Protein AF-A0A6A3VPN2-F1 (afdb_monomer)

Mean predicted aligned error: 17.64 Å

Structure (mmCIF, N/CA/C/O backbone):
data_AF-A0A6A3VPN2-F1
#
_entry.id   AF-A0A6A3VPN2-F1
#
loop_
_atom_site.group_PDB
_atom_site.id
_atom_site.type_symbol
_atom_site.label_atom_id
_atom_site.label_alt_id
_atom_site.label_comp_id
_atom_site.label_asym_id
_atom_site.label_entity_id
_atom_site.label_seq_id
_atom_site.pdbx_PDB_ins_code
_atom_site.Cartn_x
_atom_site.Cartn_y
_atom_site.Cartn_z
_atom_site.occupancy
_atom_site.B_iso_or_equiv
_atom_site.auth_seq_id
_atom_site.auth_comp_id
_atom_site.auth_asym_id
_atom_site.auth_atom_id
_atom_site.pdbx_PDB_model_num
ATOM 1 N N . MET A 1 1 ? 42.650 84.758 -35.466 1.00 35.69 1 MET A N 1
ATOM 2 C CA . MET A 1 1 ? 43.640 85.084 -34.419 1.00 35.69 1 MET A CA 1
ATOM 3 C C . MET A 1 1 ? 44.525 83.864 -34.199 1.00 35.69 1 MET A C 1
ATOM 5 O O . MET A 1 1 ? 43.977 82.790 -34.017 1.00 35.69 1 MET A O 1
ATOM 9 N N . ALA A 1 2 ? 45.844 84.081 -34.251 1.00 34.81 2 ALA A N 1
ATOM 10 C CA . ALA A 1 2 ? 46.944 83.267 -33.710 1.00 34.81 2 ALA A CA 1
ATOM 11 C C . ALA A 1 2 ? 47.177 81.815 -34.213 1.00 34.81 2 ALA A C 1
ATOM 13 O O . ALA A 1 2 ? 46.592 80.857 -33.725 1.00 34.81 2 ALA A O 1
ATOM 14 N N . THR A 1 3 ? 48.157 81.665 -35.115 1.00 33.69 3 THR A N 1
ATOM 15 C CA . THR A 1 3 ? 49.266 80.675 -35.027 1.00 33.69 3 THR A CA 1
ATOM 16 C C . THR A 1 3 ? 50.154 80.948 -33.790 1.00 33.69 3 THR A C 1
ATOM 18 O O . THR A 1 3 ? 49.970 82.020 -33.208 1.00 33.69 3 THR A O 1
ATOM 21 N N . PRO A 1 4 ? 51.207 80.163 -33.434 1.00 48.69 4 PRO A N 1
ATOM 22 C CA . PRO A 1 4 ? 51.725 78.858 -33.908 1.00 48.69 4 PRO A CA 1
ATOM 23 C C . PRO A 1 4 ? 52.010 77.879 -32.728 1.00 48.69 4 PRO A C 1
ATOM 25 O O . PRO A 1 4 ? 51.686 78.173 -31.584 1.00 48.69 4 PRO A O 1
ATOM 28 N N . ALA A 1 5 ? 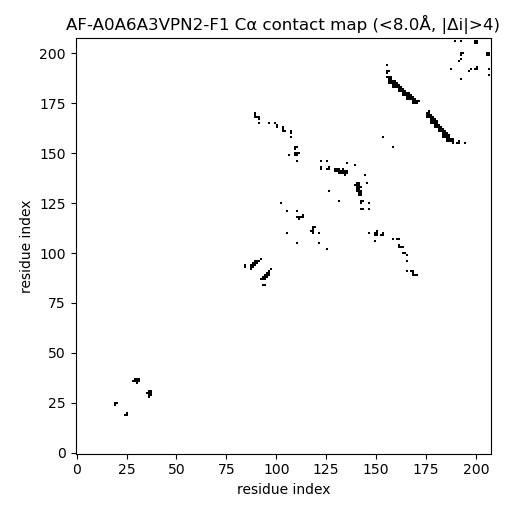52.540 76.672 -32.953 1.00 31.80 5 ALA A N 1
ATOM 29 C CA . ALA A 1 5 ? 53.926 76.248 -32.627 1.00 31.80 5 ALA A CA 1
ATOM 30 C C . ALA A 1 5 ? 53.828 74.767 -32.194 1.00 31.80 5 ALA A C 1
ATOM 32 O O . ALA A 1 5 ? 52.784 74.368 -31.699 1.00 31.80 5 ALA A O 1
ATOM 33 N N . SER A 1 6 ? 54.795 73.862 -32.254 1.00 30.97 6 SER A N 1
ATOM 34 C CA . SER A 1 6 ? 56.181 73.743 -32.709 1.00 30.97 6 SER A CA 1
ATOM 35 C C . SER A 1 6 ? 56.498 72.242 -32.521 1.00 30.97 6 SER A C 1
ATOM 37 O O . SER A 1 6 ? 55.849 71.590 -31.702 1.00 30.97 6 SER A O 1
ATOM 39 N N . GLY A 1 7 ? 57.502 71.700 -33.210 1.00 30.62 7 GLY A N 1
ATOM 40 C CA . GLY A 1 7 ? 58.135 70.444 -32.789 1.00 30.62 7 GLY A CA 1
ATOM 41 C C . GLY A 1 7 ? 58.294 69.415 -33.896 1.00 30.62 7 GLY A C 1
ATOM 42 O O . GLY A 1 7 ? 57.405 68.611 -34.150 1.00 30.62 7 GLY A O 1
ATOM 43 N N . ALA A 1 8 ? 59.456 69.463 -34.538 1.00 33.25 8 ALA A N 1
ATOM 44 C CA . ALA A 1 8 ? 59.963 68.460 -35.463 1.00 33.25 8 ALA A CA 1
ATOM 45 C C . ALA A 1 8 ? 60.516 67.219 -34.695 1.00 33.25 8 ALA A C 1
ATOM 47 O O . ALA A 1 8 ? 60.323 67.120 -33.485 1.00 33.25 8 ALA A O 1
ATOM 48 N N . PRO A 1 9 ? 61.129 66.243 -35.387 1.00 44.25 9 PRO A N 1
ATOM 49 C CA . PRO A 1 9 ? 60.786 64.821 -35.360 1.00 44.25 9 PRO A CA 1
ATOM 50 C C . PRO A 1 9 ? 61.612 64.014 -34.347 1.00 44.25 9 PRO A C 1
ATOM 52 O O . PRO A 1 9 ? 62.698 64.446 -33.972 1.00 44.25 9 PRO A O 1
ATOM 55 N N . ASP A 1 10 ? 61.182 62.798 -33.984 1.00 29.66 10 ASP A N 1
ATOM 56 C CA . ASP A 1 10 ? 62.115 61.884 -33.320 1.00 29.66 10 ASP A CA 1
ATOM 57 C C . ASP A 1 10 ? 61.949 60.394 -33.653 1.00 29.66 10 ASP A C 1
ATOM 59 O O . ASP A 1 10 ? 60.874 59.803 -33.580 1.00 29.66 10 ASP A O 1
ATOM 63 N N . GLN A 1 11 ? 63.101 59.853 -34.046 1.00 31.62 11 GLN A N 1
ATOM 64 C CA . GLN A 1 11 ? 63.657 58.525 -33.806 1.00 31.62 11 GLN A CA 1
ATOM 65 C C . GLN A 1 11 ? 62.845 57.252 -34.086 1.00 31.62 11 GLN A C 1
ATOM 67 O O . GLN A 1 11 ? 61.957 56.811 -33.362 1.00 31.62 11 GLN A O 1
ATOM 72 N N . ALA A 1 12 ? 63.353 56.543 -35.097 1.00 38.34 12 ALA A N 1
ATOM 73 C CA . ALA A 1 12 ? 63.198 55.116 -35.293 1.00 38.34 12 ALA A CA 1
ATOM 74 C C . ALA A 1 12 ? 63.714 54.315 -34.081 1.00 38.34 12 ALA A C 1
ATOM 76 O O . ALA A 1 12 ? 64.922 54.202 -33.874 1.00 38.34 12 ALA A O 1
ATOM 77 N N . HIS A 1 13 ? 62.806 53.659 -33.359 1.00 32.72 13 HIS A N 1
ATOM 78 C CA . HIS A 1 13 ? 63.128 52.545 -32.471 1.00 32.72 13 HIS A CA 1
ATOM 79 C C . HIS A 1 13 ? 62.710 51.223 -33.129 1.00 32.72 13 HIS A C 1
ATOM 81 O O . HIS A 1 13 ? 61.533 50.939 -33.346 1.00 32.72 13 HIS A O 1
ATOM 87 N N . ARG A 1 14 ? 63.706 50.400 -33.487 1.00 41.84 14 ARG A N 1
ATOM 88 C CA . ARG A 1 14 ? 63.517 48.990 -33.854 1.00 41.84 14 ARG A CA 1
ATOM 89 C C . ARG A 1 14 ? 63.292 48.186 -32.577 1.00 41.84 14 ARG A C 1
ATOM 91 O O . ARG A 1 14 ? 64.255 47.840 -31.900 1.00 41.84 14 ARG A O 1
ATOM 98 N N . GLU A 1 15 ? 62.049 47.823 -32.293 1.00 34.28 15 GLU A N 1
ATOM 99 C CA . GLU A 1 15 ? 61.727 46.847 -31.251 1.00 34.28 15 GLU A CA 1
ATOM 100 C C . GLU A 1 15 ? 61.416 45.486 -31.883 1.00 34.28 15 GLU A C 1
ATOM 102 O O . GLU A 1 15 ? 60.393 45.273 -32.532 1.00 34.28 15 GLU A O 1
ATOM 107 N N . GLY A 1 16 ? 62.344 44.542 -31.722 1.00 38.94 16 GLY A N 1
ATOM 108 C CA . GLY A 1 16 ? 62.121 43.140 -32.055 1.00 38.94 16 GLY A CA 1
ATOM 109 C C . GLY A 1 16 ? 61.283 42.473 -30.969 1.00 38.94 16 GLY A C 1
ATOM 110 O O . GLY A 1 16 ? 61.823 42.067 -29.945 1.00 38.94 16 GLY A O 1
ATOM 111 N N . GLN A 1 17 ? 59.977 42.340 -31.190 1.00 38.94 17 GLN A N 1
ATOM 112 C CA . GLN A 1 17 ? 59.080 41.681 -30.240 1.00 38.94 17 GLN A CA 1
ATOM 113 C C . GLN A 1 17 ? 59.197 40.146 -30.316 1.00 38.94 17 GLN A C 1
ATOM 115 O O . GLN A 1 17 ? 59.075 39.526 -31.378 1.00 38.94 17 GLN A O 1
ATOM 120 N N . ALA A 1 18 ? 59.464 39.535 -29.160 1.00 41.09 18 ALA A N 1
ATOM 121 C CA . ALA A 1 18 ? 59.371 38.102 -28.906 1.00 41.09 18 ALA A CA 1
ATOM 122 C C . ALA A 1 18 ? 57.931 37.732 -28.506 1.00 41.09 18 ALA A C 1
ATOM 124 O O . ALA A 1 18 ? 57.248 38.532 -27.873 1.00 41.09 18 ALA A O 1
ATOM 125 N N . TYR A 1 19 ? 57.483 36.517 -28.834 1.00 47.78 19 TYR A N 1
ATOM 126 C CA . TYR A 1 19 ? 56.170 36.005 -28.418 1.00 47.78 19 TYR A CA 1
ATOM 127 C C . TYR A 1 19 ? 56.336 34.951 -27.320 1.00 47.78 19 TYR A C 1
ATOM 129 O O . TYR A 1 19 ? 57.227 34.102 -27.414 1.00 47.78 19 TYR A O 1
ATOM 137 N N . ALA A 1 20 ? 55.485 35.023 -26.296 1.00 37.41 20 ALA A N 1
ATOM 138 C CA . ALA A 1 20 ? 55.419 34.074 -25.190 1.00 37.41 20 ALA A CA 1
ATOM 139 C C . ALA A 1 20 ? 54.478 32.904 -25.532 1.00 37.41 20 ALA A C 1
ATOM 141 O O . ALA A 1 20 ? 53.376 33.132 -26.022 1.00 37.41 20 ALA A O 1
ATOM 142 N N . ASP A 1 21 ? 54.905 31.668 -25.255 1.00 47.53 21 ASP A N 1
ATOM 143 C CA . ASP A 1 21 ? 54.006 30.503 -25.202 1.00 47.53 21 ASP A CA 1
ATOM 144 C C . ASP A 1 21 ? 53.230 30.506 -23.871 1.00 47.53 21 ASP A C 1
ATOM 146 O O . ASP A 1 21 ? 53.759 30.957 -22.849 1.00 47.53 21 ASP A O 1
ATOM 150 N N . GLU A 1 22 ? 52.024 29.925 -23.861 1.00 48.44 22 GLU A N 1
ATOM 151 C CA . GLU A 1 22 ? 51.036 29.905 -22.754 1.00 48.44 22 GLU A CA 1
ATOM 152 C C . GLU A 1 22 ? 51.524 29.312 -21.408 1.00 48.44 22 GLU A C 1
ATOM 154 O O . GLU A 1 22 ? 50.786 29.288 -20.430 1.00 48.44 22 GLU A O 1
ATOM 159 N N . ALA A 1 23 ? 52.785 28.884 -21.308 1.00 48.81 23 ALA A N 1
ATOM 160 C CA . ALA A 1 23 ? 53.419 28.404 -20.076 1.00 48.81 23 ALA A CA 1
ATOM 161 C C . ALA A 1 23 ? 54.600 29.279 -19.593 1.00 48.81 23 ALA A C 1
ATOM 163 O O . ALA A 1 23 ? 55.422 28.821 -18.796 1.00 48.81 23 ALA A O 1
ATOM 164 N N . GLY A 1 24 ? 54.741 30.513 -20.095 1.00 43.62 24 GLY A N 1
ATOM 165 C CA . GLY A 1 24 ? 55.637 31.536 -19.531 1.00 43.62 24 GLY A CA 1
ATOM 166 C C . GLY A 1 24 ? 57.146 31.260 -19.631 1.00 43.62 24 GLY A C 1
ATOM 167 O O . GLY A 1 24 ? 57.944 31.949 -18.996 1.00 43.62 24 GLY A O 1
ATOM 168 N N . ARG A 1 25 ? 57.585 30.269 -20.420 1.00 44.16 25 ARG A N 1
ATOM 169 C CA . ARG A 1 25 ? 59.015 29.977 -20.621 1.00 44.16 25 ARG A CA 1
ATOM 170 C C . ARG A 1 25 ? 59.580 30.691 -21.849 1.00 44.16 25 ARG A C 1
ATOM 172 O O . ARG A 1 25 ? 59.238 30.365 -22.982 1.00 44.16 25 ARG A O 1
ATOM 179 N N . TRP A 1 26 ? 60.528 31.597 -21.613 1.00 42.12 26 TRP A N 1
ATOM 180 C CA . TRP A 1 26 ? 61.281 32.316 -22.642 1.00 42.12 26 TRP A CA 1
ATOM 181 C C . TRP A 1 26 ? 62.246 31.383 -23.386 1.00 42.12 26 TRP A C 1
ATOM 183 O O . TRP A 1 26 ? 63.155 30.808 -22.785 1.00 42.12 26 TRP A O 1
ATOM 193 N N . ARG A 1 27 ? 62.082 31.235 -24.708 1.00 49.16 27 ARG A N 1
ATOM 194 C CA . ARG A 1 27 ? 63.051 30.529 -25.565 1.00 49.16 27 ARG A CA 1
ATOM 195 C C . ARG A 1 27 ? 63.643 31.481 -26.610 1.00 49.16 27 ARG A C 1
ATOM 197 O O . ARG A 1 27 ? 62.887 32.057 -27.391 1.00 49.16 27 ARG A O 1
ATOM 204 N N . PRO A 1 28 ? 64.977 31.626 -26.693 1.00 51.2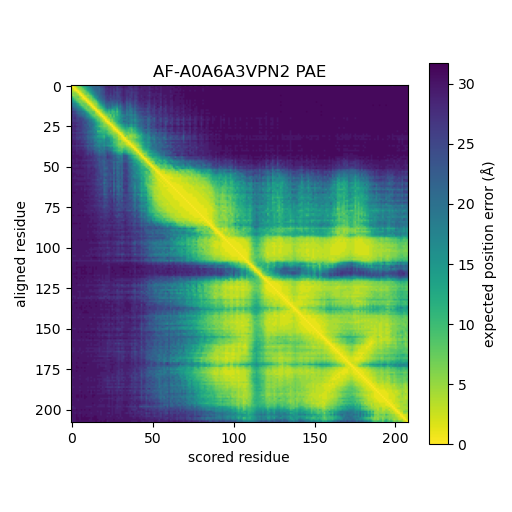8 28 PRO A N 1
ATOM 205 C CA . PRO A 1 28 ? 65.596 32.478 -27.703 1.00 51.28 28 PRO A CA 1
ATOM 206 C C . PRO A 1 28 ? 65.376 31.903 -29.112 1.00 51.28 28 PRO A C 1
ATOM 208 O O . PRO A 1 28 ? 65.590 30.710 -29.358 1.00 51.28 28 PRO A O 1
ATOM 211 N N . ARG A 1 29 ? 64.961 32.751 -30.067 1.00 57.38 29 ARG A N 1
ATOM 212 C CA . ARG A 1 29 ? 64.852 32.366 -31.485 1.00 57.38 29 ARG A CA 1
ATOM 213 C C . ARG A 1 29 ? 66.247 32.048 -32.027 1.00 57.38 29 ARG A C 1
ATOM 215 O O . ARG A 1 29 ? 67.120 32.908 -32.056 1.00 57.38 29 ARG A O 1
ATOM 222 N N . LYS A 1 30 ? 66.457 30.814 -32.499 1.00 58.69 30 LYS A N 1
ATOM 223 C CA . LYS A 1 30 ? 67.726 30.397 -33.116 1.00 58.69 30 LYS A CA 1
ATOM 224 C C . LYS A 1 30 ? 67.893 31.078 -34.483 1.00 58.69 30 LYS A C 1
ATOM 226 O O . LYS A 1 30 ? 67.284 30.648 -35.464 1.00 58.69 30 LYS A O 1
ATOM 231 N N . LEU A 1 31 ? 68.703 32.133 -34.541 1.00 59.84 31 LEU A N 1
ATOM 232 C CA . LEU A 1 31 ? 69.112 32.805 -35.780 1.00 59.84 31 LEU A CA 1
ATOM 233 C C . LEU A 1 31 ? 70.186 31.994 -36.526 1.00 59.84 31 LEU A C 1
ATOM 235 O O . LEU A 1 31 ? 70.838 31.119 -35.952 1.00 59.84 31 LEU A O 1
ATOM 239 N N . LYS A 1 32 ? 70.341 32.243 -37.831 1.00 63.50 32 LYS A N 1
ATOM 240 C CA . LYS A 1 32 ? 71.506 31.757 -38.591 1.00 63.50 32 LYS A CA 1
ATOM 241 C C . LYS A 1 32 ? 72.742 32.604 -38.245 1.00 63.50 32 LYS A C 1
ATOM 243 O O . LYS A 1 32 ? 72.601 33.683 -37.677 1.00 63.50 32 LYS A O 1
ATOM 248 N N . LYS A 1 33 ? 73.939 32.134 -38.622 1.00 62.09 33 LYS A N 1
ATOM 249 C CA . LYS A 1 33 ? 75.216 32.846 -38.403 1.00 62.09 33 LYS A CA 1
ATOM 250 C C . LYS A 1 33 ? 75.229 34.258 -39.027 1.00 62.09 33 LYS A C 1
ATOM 252 O O . LYS A 1 33 ? 75.939 35.124 -38.540 1.00 62.09 33 LYS A O 1
ATOM 257 N N . ASP A 1 34 ? 74.352 34.495 -40.005 1.00 61.09 34 ASP A N 1
ATOM 258 C CA . ASP A 1 34 ? 74.232 35.743 -40.772 1.00 61.09 34 ASP A CA 1
ATOM 259 C C . ASP A 1 34 ? 73.106 36.669 -40.254 1.00 61.09 34 ASP A C 1
ATOM 261 O O . ASP A 1 34 ? 72.608 37.526 -40.979 1.00 61.09 34 ASP A O 1
ATOM 265 N N . GLY A 1 35 ? 72.611 36.457 -39.027 1.00 60.50 35 GLY A N 1
ATOM 266 C CA . GLY A 1 35 ? 71.629 37.340 -38.376 1.00 60.50 35 GLY A CA 1
ATOM 267 C C . GLY A 1 35 ? 70.200 37.294 -38.938 1.00 60.50 35 GLY A C 1
ATOM 268 O O . GLY A 1 35 ? 69.310 37.963 -38.419 1.00 60.50 35 GLY A O 1
ATOM 269 N N . THR A 1 36 ? 69.927 36.482 -39.962 1.00 65.06 36 THR A N 1
ATOM 270 C CA . THR A 1 36 ? 68.567 36.296 -40.489 1.00 65.06 36 THR A CA 1
ATOM 271 C C . THR A 1 36 ? 67.778 35.240 -39.700 1.00 65.06 36 THR A C 1
ATOM 273 O O . THR A 1 36 ? 68.345 34.222 -39.267 1.00 65.06 36 THR A O 1
ATOM 276 N N . PRO A 1 37 ? 66.452 35.427 -39.510 1.00 61.31 37 PRO A N 1
ATOM 277 C CA . PRO A 1 37 ? 65.608 34.444 -38.842 1.00 61.31 37 PRO A CA 1
ATOM 278 C C . PRO A 1 37 ? 65.655 33.108 -39.586 1.00 61.31 37 PRO A C 1
ATOM 280 O O . PRO A 1 37 ? 65.393 33.029 -40.791 1.00 61.31 37 PRO A O 1
ATOM 283 N N . ARG A 1 38 ? 65.974 32.024 -38.873 1.00 58.00 38 ARG A N 1
ATOM 284 C CA . ARG A 1 38 ? 65.942 30.680 -39.451 1.00 58.00 38 ARG A CA 1
ATOM 285 C C . ARG A 1 38 ? 64.477 30.352 -39.752 1.00 58.00 38 ARG A C 1
ATOM 287 O O . ARG A 1 38 ? 63.699 30.138 -38.826 1.00 58.00 38 ARG A O 1
ATOM 294 N N . LYS A 1 39 ? 64.082 30.369 -41.035 1.00 58.91 39 LYS A N 1
ATOM 295 C CA . LYS A 1 39 ? 62.725 29.984 -41.461 1.00 58.91 39 LYS A CA 1
ATOM 296 C C . LYS A 1 39 ? 62.387 28.637 -40.817 1.00 58.91 39 LYS A C 1
ATOM 298 O O . LYS A 1 39 ? 63.124 27.667 -41.009 1.00 58.91 39 LYS A O 1
ATOM 303 N N . SER A 1 40 ? 61.303 28.603 -40.039 1.00 56.41 40 SER A N 1
ATOM 304 C CA . SER A 1 40 ? 60.717 27.352 -39.562 1.00 56.41 40 SER A CA 1
ATOM 305 C C . SER A 1 40 ? 60.538 26.446 -40.776 1.00 56.41 40 SER A C 1
ATOM 307 O O . SER A 1 40 ? 59.982 26.878 -41.791 1.00 56.41 40 SER A O 1
ATOM 309 N N . ARG A 1 41 ? 61.067 25.220 -40.708 1.00 56.56 41 ARG A N 1
ATOM 310 C CA . ARG A 1 41 ? 60.773 24.193 -41.707 1.00 56.56 41 ARG A CA 1
ATOM 311 C C . ARG A 1 41 ? 59.261 23.958 -41.649 1.00 56.56 41 ARG A C 1
ATOM 313 O O . ARG A 1 41 ? 58.793 23.159 -40.845 1.00 56.56 41 ARG A O 1
ATOM 320 N N . ARG A 1 42 ? 58.496 24.649 -42.502 1.00 57.19 42 ARG A N 1
ATOM 321 C CA . ARG A 1 42 ? 57.136 24.253 -42.886 1.00 57.19 42 ARG A CA 1
ATOM 322 C C . ARG A 1 42 ? 57.272 22.963 -43.680 1.00 57.19 42 ARG A C 1
ATOM 324 O O . ARG A 1 42 ? 57.385 22.972 -44.895 1.00 57.19 42 ARG A O 1
ATOM 331 N N . GLY A 1 43 ? 57.443 21.876 -42.947 1.00 57.91 43 GLY A N 1
ATOM 332 C CA . GLY A 1 43 ? 57.938 20.622 -43.484 1.00 57.91 43 GLY A CA 1
ATOM 333 C C . GLY A 1 43 ? 57.514 19.453 -42.624 1.00 57.91 43 GLY A C 1
ATOM 334 O O . GLY A 1 43 ? 58.351 18.631 -42.293 1.00 57.91 43 GLY A O 1
ATOM 335 N N . TRP A 1 44 ? 56.238 19.427 -42.248 1.00 46.53 44 TRP A N 1
ATOM 336 C CA . TRP A 1 44 ? 55.440 18.208 -42.160 1.00 46.53 44 TRP A CA 1
ATOM 337 C C . TRP A 1 44 ? 54.095 18.577 -42.784 1.00 46.53 44 TRP A C 1
ATOM 339 O O . TRP A 1 44 ? 53.318 19.312 -42.183 1.00 46.53 44 TRP A O 1
ATOM 349 N N . GLY A 1 45 ? 53.902 18.191 -44.046 1.00 59.25 45 GLY A N 1
ATOM 350 C CA . GLY A 1 45 ? 52.666 18.418 -44.794 1.00 59.25 45 GLY A CA 1
ATOM 351 C C . GLY A 1 45 ? 51.481 17.593 -44.251 1.00 59.25 45 GLY A C 1
ATOM 352 O O . GLY A 1 45 ? 51.546 17.126 -43.113 1.00 59.25 45 GLY A O 1
ATOM 353 N N . PRO A 1 46 ? 50.435 17.353 -45.068 1.00 53.75 46 PRO A N 1
ATOM 354 C CA . PRO A 1 46 ? 49.149 16.718 -44.699 1.00 53.75 46 PRO A CA 1
ATOM 355 C C . PRO A 1 46 ? 49.244 15.391 -43.917 1.00 53.75 46 PRO A C 1
ATOM 357 O O . PRO A 1 46 ? 48.295 14.922 -43.305 1.00 53.75 46 PRO A O 1
ATOM 360 N N . TYR A 1 47 ? 50.418 14.775 -43.901 1.00 49.41 47 TYR A N 1
ATOM 361 C CA . TYR A 1 47 ? 50.729 13.502 -43.265 1.00 49.41 47 TYR A CA 1
ATOM 362 C C . TYR A 1 47 ? 50.772 13.509 -41.731 1.00 49.41 47 TYR A C 1
ATOM 364 O O . TYR A 1 47 ? 50.972 12.446 -41.164 1.00 49.41 47 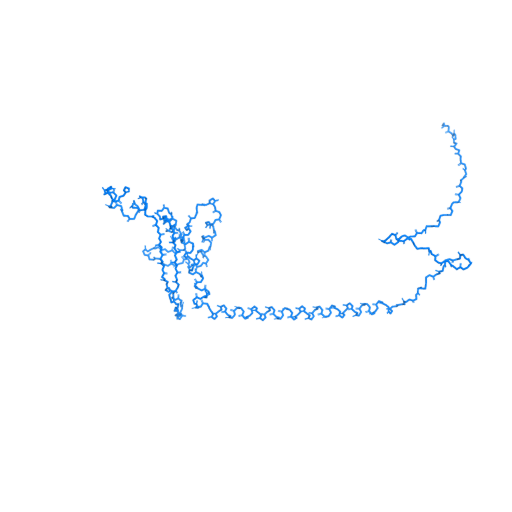TYR A O 1
ATOM 372 N N . ARG A 1 48 ? 50.623 14.648 -41.035 1.00 51.25 48 ARG A N 1
ATOM 373 C CA . ARG A 1 48 ? 50.396 14.664 -39.568 1.00 51.25 48 ARG A CA 1
ATOM 374 C C . ARG A 1 48 ? 48.931 14.854 -39.184 1.00 51.25 48 ARG A C 1
ATOM 376 O O . ARG A 1 48 ? 48.527 14.345 -38.144 1.00 51.25 48 ARG A O 1
ATOM 383 N N . THR A 1 49 ? 48.141 15.533 -40.013 1.00 54.16 49 THR A N 1
ATOM 384 C CA . THR A 1 49 ? 46.697 15.674 -39.789 1.00 54.16 49 THR A CA 1
ATOM 385 C C . THR A 1 49 ? 45.977 14.381 -40.141 1.00 54.16 49 THR A C 1
ATOM 387 O O . THR A 1 49 ? 45.190 13.916 -39.335 1.00 54.16 49 THR A O 1
ATOM 390 N N . VAL A 1 50 ? 46.355 13.696 -41.228 1.00 56.53 50 VAL A N 1
ATOM 391 C CA . VAL A 1 50 ? 45.715 12.430 -41.636 1.00 56.53 50 VAL A CA 1
ATOM 392 C C . VAL A 1 50 ? 45.862 11.297 -40.601 1.00 56.53 50 VAL A C 1
ATOM 394 O O . VAL A 1 50 ? 44.870 10.624 -40.340 1.00 56.53 50 VAL A O 1
ATOM 397 N N . PRO A 1 51 ? 47.024 11.043 -39.962 1.00 57.12 51 PRO A N 1
ATOM 398 C CA . PRO A 1 51 ? 47.113 10.054 -38.886 1.00 57.12 51 PRO A CA 1
ATOM 399 C C . PRO A 1 51 ? 46.331 10.456 -37.641 1.00 57.12 51 PRO A C 1
ATOM 401 O O . PRO A 1 51 ? 45.760 9.580 -37.008 1.00 57.12 51 PRO A O 1
ATOM 404 N N . ASN A 1 52 ? 46.279 11.755 -37.323 1.00 66.31 52 ASN A N 1
ATOM 405 C CA . ASN A 1 52 ? 45.529 12.267 -36.178 1.00 66.31 52 ASN A CA 1
ATOM 406 C C . ASN A 1 52 ? 44.008 12.180 -36.415 1.00 66.31 52 ASN A C 1
ATOM 408 O O . ASN A 1 52 ? 43.256 11.768 -35.540 1.00 66.31 52 ASN A O 1
ATOM 412 N N . GLU A 1 53 ? 43.560 12.486 -37.632 1.00 69.62 53 GLU A N 1
ATOM 413 C CA . GLU A 1 53 ? 42.180 12.318 -38.096 1.00 69.62 53 GLU A CA 1
ATOM 414 C C . GLU A 1 53 ? 41.794 10.838 -38.155 1.00 69.62 53 GLU A C 1
ATOM 416 O O . GLU A 1 53 ? 40.713 10.470 -37.709 1.00 69.62 53 GLU A O 1
ATOM 421 N N . ARG A 1 54 ? 42.691 9.961 -38.626 1.00 74.00 54 ARG A N 1
ATOM 422 C CA . ARG A 1 54 ? 42.478 8.506 -38.611 1.00 74.00 54 ARG A CA 1
ATOM 423 C C . ARG A 1 54 ? 42.438 7.944 -37.195 1.00 74.00 54 ARG A C 1
ATOM 425 O O . ARG A 1 54 ? 41.602 7.088 -36.934 1.00 74.00 54 ARG A O 1
ATOM 432 N N . SER A 1 55 ? 43.287 8.417 -36.280 1.00 77.50 55 SER A N 1
ATOM 433 C CA . SER A 1 55 ? 43.223 8.011 -34.872 1.00 77.50 55 SER A CA 1
ATOM 434 C C . SER A 1 55 ? 41.981 8.556 -34.176 1.00 77.50 55 SER A C 1
ATOM 436 O O . SER A 1 55 ? 41.372 7.836 -33.397 1.00 77.50 55 SER A O 1
ATOM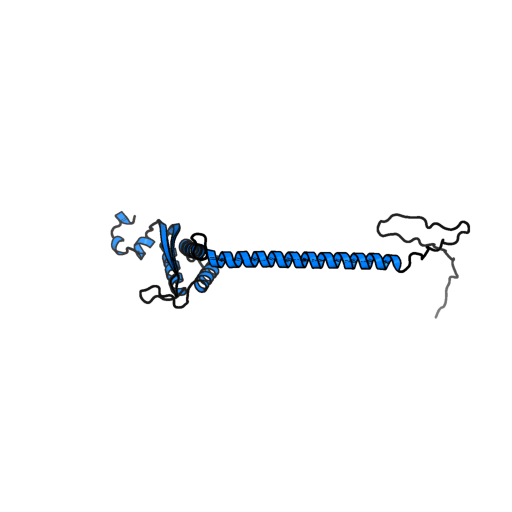 438 N N . ALA A 1 56 ? 41.553 9.782 -34.488 1.00 81.31 56 ALA A N 1
ATOM 439 C CA . ALA A 1 56 ? 40.311 10.345 -33.967 1.00 81.31 56 ALA A CA 1
ATOM 440 C C . ALA A 1 56 ? 39.091 9.566 -34.482 1.00 81.31 56 ALA A C 1
ATOM 442 O O . ALA A 1 56 ? 38.233 9.186 -33.693 1.00 81.31 56 ALA A O 1
ATOM 443 N N . ALA A 1 57 ? 39.048 9.251 -35.779 1.00 83.75 57 ALA A N 1
ATOM 444 C CA . ALA A 1 57 ? 38.000 8.425 -36.373 1.00 83.75 57 ALA A CA 1
ATOM 445 C C . ALA A 1 57 ? 37.994 6.999 -35.797 1.00 83.75 57 ALA A C 1
ATOM 447 O O . ALA A 1 57 ? 36.929 6.449 -35.527 1.00 83.75 57 ALA A O 1
ATOM 448 N N . PHE A 1 58 ? 39.170 6.412 -35.564 1.00 85.81 58 PHE A N 1
ATOM 449 C CA . PHE A 1 58 ? 39.304 5.103 -34.927 1.00 85.81 58 PHE A CA 1
ATOM 450 C C . PHE A 1 58 ? 38.804 5.117 -33.477 1.00 85.81 58 PHE A C 1
ATOM 452 O O . PHE A 1 58 ? 37.996 4.270 -33.111 1.00 85.81 58 PHE A O 1
ATOM 459 N N . ASN A 1 59 ? 39.216 6.108 -32.680 1.00 88.38 59 ASN A N 1
ATOM 460 C CA . ASN A 1 59 ? 38.771 6.269 -31.294 1.00 88.38 59 ASN A CA 1
ATOM 461 C C . ASN A 1 59 ? 37.257 6.475 -31.219 1.00 88.38 59 ASN A C 1
ATOM 463 O O . ASN A 1 59 ? 36.591 5.784 -30.462 1.00 88.38 59 ASN A O 1
ATOM 467 N N . LEU A 1 60 ? 36.696 7.334 -32.076 1.00 91.44 60 LEU A N 1
ATOM 468 C CA . LEU A 1 60 ? 35.247 7.523 -32.168 1.00 91.44 60 LEU A CA 1
ATOM 469 C C . LEU A 1 60 ? 34.525 6.233 -32.567 1.00 91.44 60 LEU A C 1
ATOM 471 O O . LEU A 1 60 ? 33.462 5.936 -32.037 1.00 91.44 60 LEU A O 1
ATOM 475 N N . THR A 1 61 ? 35.095 5.446 -33.481 1.00 92.12 61 THR A N 1
ATOM 476 C CA . THR A 1 61 ? 34.524 4.145 -33.861 1.00 92.12 61 THR A CA 1
ATOM 477 C C . THR A 1 61 ? 34.515 3.189 -32.670 1.00 92.12 61 THR A C 1
ATOM 479 O O . THR A 1 61 ? 33.516 2.510 -32.437 1.00 92.12 61 THR A O 1
ATOM 482 N N . LEU A 1 62 ? 35.597 3.165 -31.892 1.00 94.81 62 LEU A N 1
ATOM 483 C CA . LEU A 1 62 ? 35.717 2.348 -30.690 1.00 94.81 62 LEU A CA 1
ATOM 484 C C . LEU A 1 62 ? 34.742 2.809 -29.597 1.00 94.81 62 LEU A C 1
ATOM 486 O O . LEU A 1 62 ? 34.077 1.974 -28.989 1.00 94.81 62 LEU A O 1
ATOM 490 N N . ASP A 1 63 ? 34.578 4.118 -29.412 1.00 94.69 63 ASP A N 1
ATOM 491 C CA . ASP A 1 63 ? 33.611 4.698 -28.478 1.00 94.69 63 ASP A CA 1
ATOM 492 C C . ASP A 1 63 ? 32.175 4.368 -28.885 1.00 94.69 63 ASP A C 1
ATOM 494 O O . ASP A 1 63 ? 31.383 3.935 -28.052 1.00 94.69 63 ASP A O 1
ATOM 498 N N . VAL A 1 64 ? 31.836 4.495 -30.172 1.00 96.19 64 VAL A N 1
ATOM 499 C CA . VAL A 1 64 ? 30.516 4.113 -30.693 1.00 96.19 64 VAL A CA 1
ATOM 500 C C . VAL A 1 64 ? 30.265 2.624 -30.473 1.00 96.19 64 VAL A C 1
ATOM 502 O O . VAL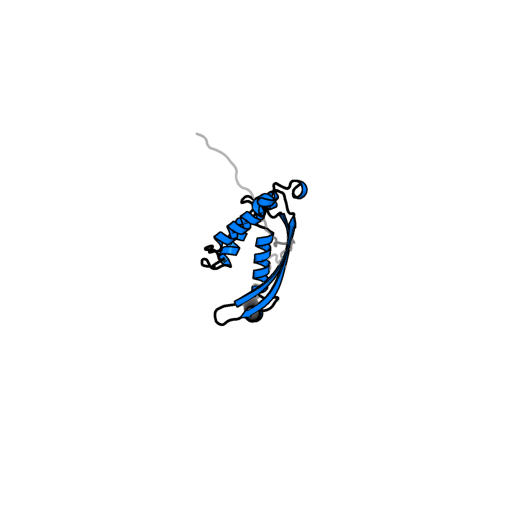 A 1 64 ? 29.184 2.257 -30.017 1.00 96.19 64 VAL A O 1
ATOM 505 N N . GLN A 1 65 ? 31.248 1.762 -30.737 1.00 95.38 65 GLN A N 1
ATOM 506 C CA . GLN A 1 65 ? 31.127 0.324 -30.483 1.00 95.38 65 GLN A CA 1
ATOM 507 C C . GLN A 1 65 ? 30.954 0.018 -28.991 1.00 95.38 65 GLN A C 1
ATOM 509 O O . GLN A 1 65 ? 30.099 -0.787 -28.621 1.00 95.38 65 GLN A O 1
ATOM 514 N N . ASN A 1 66 ? 31.711 0.689 -28.122 1.00 96.19 66 ASN A N 1
ATOM 515 C CA . ASN A 1 66 ? 31.616 0.523 -26.676 1.00 96.19 66 ASN A CA 1
ATOM 516 C C . ASN A 1 66 ? 30.259 1.005 -26.136 1.00 96.19 66 ASN A C 1
ATOM 518 O O . ASN A 1 66 ? 29.605 0.317 -25.350 1.00 96.19 66 ASN A O 1
ATOM 522 N N . LEU A 1 67 ? 29.778 2.154 -26.612 1.00 96.62 67 LEU A N 1
ATOM 523 C CA . LEU A 1 67 ? 28.455 2.675 -26.278 1.00 96.62 67 LEU A CA 1
ATOM 524 C C . LEU A 1 67 ? 27.354 1.737 -26.771 1.00 96.62 67 LEU A C 1
ATOM 526 O O . LEU A 1 67 ? 26.448 1.413 -26.008 1.00 96.62 67 LEU A O 1
ATOM 530 N N . GLN A 1 68 ? 27.446 1.233 -28.003 1.00 96.94 68 GLN A N 1
ATOM 531 C CA . GLN A 1 68 ? 26.508 0.240 -28.528 1.00 96.94 68 GLN A CA 1
ATOM 532 C C . GLN A 1 68 ? 26.494 -1.027 -27.671 1.00 96.94 68 GLN A C 1
ATOM 534 O O . GLN A 1 68 ? 25.420 -1.544 -27.363 1.00 96.94 68 GLN A O 1
ATOM 539 N N . GLN A 1 69 ? 27.662 -1.508 -27.239 1.00 97.06 69 GLN A N 1
ATOM 540 C CA . GLN A 1 69 ? 27.750 -2.660 -26.347 1.00 97.06 69 GLN A CA 1
ATOM 541 C C . GLN A 1 69 ? 27.126 -2.363 -24.979 1.00 97.06 69 GLN A C 1
ATOM 543 O O . GLN A 1 69 ? 26.378 -3.183 -24.449 1.00 97.06 69 GLN A O 1
ATOM 548 N N . THR A 1 70 ? 27.367 -1.173 -24.434 1.00 96.31 70 THR A N 1
ATOM 549 C CA . THR A 1 70 ? 26.785 -0.732 -23.161 1.00 96.31 70 THR A CA 1
ATOM 550 C C . THR A 1 70 ? 25.262 -0.656 -23.252 1.00 96.31 70 THR A C 1
ATOM 552 O O . THR A 1 70 ? 24.566 -1.187 -22.391 1.00 96.31 70 THR A O 1
ATOM 555 N N . VAL A 1 71 ? 24.725 -0.078 -24.329 1.00 97.62 71 VAL A N 1
ATOM 556 C CA . VAL A 1 71 ? 23.277 -0.007 -24.577 1.00 97.62 71 VAL A CA 1
ATOM 557 C C . VAL A 1 71 ? 22.671 -1.404 -24.703 1.00 97.62 71 VAL A C 1
ATOM 559 O O . VAL A 1 71 ? 21.614 -1.661 -24.123 1.00 97.62 71 VAL A O 1
ATOM 562 N N . ARG A 1 72 ? 23.335 -2.329 -25.409 1.00 96.69 72 ARG A N 1
ATOM 563 C CA . ARG A 1 72 ? 22.895 -3.730 -25.509 1.00 96.69 72 ARG A CA 1
ATOM 564 C C . ARG A 1 72 ? 22.863 -4.406 -24.140 1.00 96.69 72 ARG A C 1
ATOM 566 O O . ARG A 1 72 ? 21.852 -5.008 -23.794 1.00 96.69 72 ARG A O 1
ATOM 573 N N . ASN A 1 73 ? 23.917 -4.250 -23.341 1.00 96.62 73 ASN A N 1
ATOM 574 C CA . ASN A 1 73 ? 24.004 -4.833 -22.001 1.00 96.62 73 ASN A CA 1
ATOM 575 C C . ASN A 1 73 ? 22.917 -4.282 -21.066 1.00 96.62 73 ASN A C 1
ATOM 577 O O . ASN A 1 73 ? 22.233 -5.050 -20.393 1.00 96.62 73 ASN A O 1
ATOM 581 N N . LEU A 1 74 ? 22.724 -2.960 -21.045 1.00 97.31 74 LEU A N 1
ATOM 582 C CA . LEU A 1 74 ? 21.685 -2.322 -20.232 1.00 97.31 74 LEU A CA 1
ATOM 583 C C . LEU A 1 74 ? 20.282 -2.728 -20.684 1.00 97.31 74 LEU A C 1
ATOM 585 O O . LEU A 1 74 ? 19.402 -2.924 -19.850 1.00 97.31 74 LEU A O 1
ATOM 589 N N . THR A 1 75 ? 20.077 -2.895 -21.991 1.00 96.25 75 THR A N 1
ATOM 590 C CA . THR A 1 75 ? 18.809 -3.393 -22.534 1.00 96.25 75 THR A CA 1
ATOM 591 C C . THR A 1 75 ? 18.540 -4.817 -22.072 1.00 96.25 75 THR A C 1
ATOM 593 O O . THR A 1 75 ? 17.482 -5.058 -21.504 1.00 96.25 75 THR A O 1
ATOM 596 N N . ALA A 1 76 ? 19.520 -5.715 -22.191 1.00 95.56 76 ALA A N 1
ATOM 597 C CA . ALA A 1 76 ? 19.388 -7.087 -21.710 1.00 95.56 76 ALA A CA 1
ATOM 598 C C . ALA A 1 76 ? 19.105 -7.146 -20.198 1.00 95.56 76 ALA A C 1
ATOM 600 O O . ALA A 1 76 ? 18.223 -7.879 -19.762 1.00 95.56 76 ALA A O 1
ATOM 601 N N . LEU A 1 77 ? 19.799 -6.336 -19.388 1.00 95.88 77 LEU A N 1
ATOM 602 C CA . LEU A 1 77 ? 19.540 -6.251 -17.947 1.00 95.88 77 LEU A CA 1
ATOM 603 C C . LEU A 1 77 ? 18.130 -5.746 -17.639 1.00 95.88 77 LEU A C 1
ATOM 605 O O . LEU A 1 77 ? 17.454 -6.313 -16.782 1.00 95.88 77 LEU A O 1
ATOM 609 N N . ARG A 1 78 ? 17.668 -4.707 -18.338 1.00 94.06 78 ARG A N 1
ATOM 610 C CA . ARG A 1 78 ? 16.291 -4.215 -18.219 1.00 94.06 78 ARG A CA 1
ATOM 611 C C . ARG A 1 78 ? 15.286 -5.317 -18.547 1.00 94.06 78 ARG A C 1
ATOM 613 O O . ARG A 1 78 ? 14.338 -5.484 -17.786 1.00 94.06 78 ARG A O 1
ATOM 620 N N . ASP A 1 79 ? 15.497 -6.072 -19.619 1.00 92.94 79 ASP A N 1
ATOM 621 C CA . ASP A 1 79 ? 14.579 -7.135 -20.043 1.00 92.94 79 ASP A CA 1
ATOM 622 C C . ASP A 1 79 ? 14.539 -8.274 -19.011 1.00 92.94 79 ASP A C 1
ATOM 624 O O . ASP A 1 79 ? 13.465 -8.758 -18.643 1.00 92.94 79 ASP A O 1
ATOM 628 N N . ILE A 1 80 ? 15.695 -8.640 -18.446 1.00 91.19 80 ILE A N 1
ATOM 629 C CA . ILE A 1 80 ? 15.798 -9.606 -17.341 1.00 91.19 80 ILE A CA 1
ATOM 630 C C . ILE A 1 80 ? 15.060 -9.100 -16.096 1.00 91.19 80 ILE A C 1
ATOM 632 O O . ILE A 1 80 ? 14.314 -9.844 -15.463 1.00 91.19 80 ILE A O 1
ATOM 636 N N . LEU A 1 81 ? 15.240 -7.833 -15.718 1.00 86.62 81 LEU A N 1
ATOM 637 C CA . LEU A 1 81 ? 14.556 -7.263 -14.555 1.00 86.62 81 LEU A CA 1
ATOM 638 C C . LEU A 1 81 ? 13.044 -7.161 -14.778 1.00 86.62 81 LEU A C 1
ATOM 640 O O . LEU A 1 81 ? 12.266 -7.418 -13.856 1.00 86.62 81 LEU A O 1
ATOM 644 N N . HIS A 1 82 ? 12.620 -6.825 -15.995 1.00 82.25 82 HIS A N 1
ATOM 645 C CA . HIS A 1 82 ? 11.212 -6.741 -16.354 1.00 82.25 82 HIS A CA 1
ATOM 646 C C . HIS A 1 82 ? 10.544 -8.120 -16.300 1.00 82.25 82 HIS A C 1
ATOM 648 O O . HIS A 1 82 ? 9.545 -8.293 -15.603 1.00 82.25 82 HIS A O 1
ATOM 654 N N . THR A 1 83 ? 11.149 -9.129 -16.931 1.00 83.88 83 THR A N 1
ATOM 655 C CA . THR A 1 83 ? 10.668 -10.521 -16.883 1.00 83.88 83 THR A CA 1
ATOM 656 C C . THR A 1 83 ? 10.663 -11.075 -15.462 1.00 83.88 83 THR A C 1
ATOM 658 O O . THR A 1 83 ? 9.661 -11.642 -15.031 1.00 83.88 83 THR A O 1
ATOM 661 N N . LYS A 1 84 ? 11.721 -10.829 -14.678 1.00 81.56 84 LYS A N 1
ATOM 662 C CA . LYS A 1 84 ? 11.766 -11.194 -13.256 1.00 81.56 84 LYS A CA 1
ATOM 663 C C . LYS A 1 84 ? 10.619 -10.562 -12.470 1.00 81.56 84 LYS A C 1
ATOM 665 O O . LYS A 1 84 ? 10.013 -11.239 -11.650 1.00 81.56 84 LYS A O 1
ATOM 670 N N . THR A 1 85 ? 10.300 -9.294 -12.726 1.00 75.25 85 THR A N 1
ATOM 671 C CA . THR A 1 85 ? 9.195 -8.598 -12.050 1.00 75.25 85 THR A CA 1
ATOM 672 C C . THR A 1 85 ? 7.847 -9.229 -12.384 1.00 75.25 85 THR A C 1
ATOM 674 O O . THR A 1 85 ? 7.026 -9.391 -11.488 1.00 75.25 85 THR A O 1
ATOM 677 N N . LEU A 1 86 ? 7.627 -9.624 -13.641 1.00 74.00 86 LEU A N 1
ATOM 678 C CA . LEU A 1 86 ? 6.398 -10.302 -14.059 1.00 74.00 86 LEU A CA 1
ATOM 679 C C . LEU A 1 86 ? 6.266 -11.687 -13.412 1.00 74.00 86 LEU A C 1
ATOM 681 O O . LEU A 1 86 ? 5.221 -11.998 -12.848 1.00 74.00 86 LEU A O 1
ATOM 685 N N . VAL A 1 87 ? 7.338 -12.484 -13.421 1.00 76.81 87 VAL A N 1
ATOM 686 C CA . VAL A 1 87 ? 7.344 -13.843 -12.850 1.00 76.81 87 VAL A CA 1
ATOM 687 C C . VAL A 1 87 ? 7.227 -13.818 -11.325 1.00 76.81 87 VAL A C 1
ATOM 689 O O . VAL A 1 87 ? 6.502 -14.614 -10.739 1.00 76.81 87 VAL A O 1
ATOM 692 N N . GLN A 1 88 ? 7.920 -12.891 -10.663 1.00 79.25 88 GLN A N 1
ATOM 693 C CA . GLN A 1 88 ? 7.927 -12.782 -9.203 1.00 79.25 88 GLN A CA 1
ATOM 694 C C . GLN A 1 88 ? 6.802 -11.901 -8.660 1.00 79.25 88 GLN A C 1
ATOM 696 O O . GLN A 1 88 ? 6.736 -11.689 -7.456 1.00 79.25 88 GLN A O 1
ATOM 701 N N . ARG A 1 89 ? 5.897 -11.378 -9.499 1.00 77.50 89 ARG A N 1
ATOM 702 C CA . ARG A 1 89 ? 4.821 -10.480 -9.048 1.00 77.50 89 ARG A CA 1
ATOM 703 C C . ARG A 1 89 ? 3.987 -11.088 -7.916 1.00 77.50 89 ARG A C 1
ATOM 705 O O . ARG A 1 89 ? 3.611 -10.369 -6.990 1.00 77.50 89 ARG A O 1
ATOM 712 N N . HIS A 1 90 ? 3.734 -12.392 -8.009 1.00 80.19 90 HIS A N 1
ATOM 713 C CA . HIS A 1 90 ? 2.901 -13.173 -7.093 1.00 80.19 90 HIS A CA 1
ATOM 714 C C . HIS A 1 90 ? 3.705 -13.905 -6.008 1.00 80.19 90 HIS A C 1
ATOM 716 O O . HIS A 1 90 ? 3.136 -14.708 -5.276 1.00 80.19 90 HIS A O 1
ATOM 722 N N . SER A 1 91 ? 5.019 -13.667 -5.906 1.00 79.19 91 SER A N 1
ATOM 723 C CA . SER A 1 91 ? 5.829 -14.262 -4.841 1.00 79.19 91 SER A CA 1
ATOM 724 C C . SER A 1 91 ? 5.710 -13.462 -3.532 1.00 79.19 91 SER A C 1
ATOM 726 O O . SER A 1 91 ? 5.342 -12.282 -3.561 1.00 79.19 91 SER A O 1
ATOM 728 N N . PRO A 1 92 ? 6.059 -14.058 -2.377 1.00 69.69 92 PRO A N 1
ATOM 729 C CA . PRO A 1 92 ? 6.040 -13.372 -1.080 1.00 69.69 92 PRO A CA 1
ATOM 730 C C . PRO A 1 92 ? 6.945 -12.129 -1.016 1.00 69.69 92 PRO A C 1
ATOM 732 O O . PRO A 1 92 ? 6.622 -11.166 -0.328 1.00 69.69 92 PRO A O 1
ATOM 735 N N . GLU A 1 93 ? 8.050 -12.100 -1.765 1.00 76.88 93 GLU A N 1
ATOM 736 C CA . GLU A 1 93 ? 8.942 -10.933 -1.919 1.00 76.88 93 GLU A CA 1
ATOM 737 C C . GLU A 1 93 ? 8.598 -10.063 -3.144 1.00 76.88 93 GLU A C 1
ATOM 739 O O . GLU A 1 93 ? 9.322 -9.123 -3.503 1.00 76.88 93 GLU A O 1
ATOM 744 N N . GLY A 1 94 ? 7.501 -10.401 -3.814 1.00 83.31 94 GLY A N 1
ATOM 745 C CA . GLY A 1 94 ? 7.071 -9.828 -5.069 1.00 83.31 94 GLY A CA 1
ATOM 746 C C . GLY A 1 94 ? 6.464 -8.436 -4.960 1.00 83.31 94 GLY A C 1
ATOM 747 O O . GLY A 1 94 ? 6.063 -7.962 -3.896 1.00 83.31 94 GLY A O 1
ATOM 748 N N . SER A 1 95 ? 6.345 -7.821 -6.135 1.00 86.62 95 SER A N 1
ATOM 749 C CA . SER A 1 95 ? 5.178 -7.043 -6.556 1.00 86.62 95 SER A CA 1
ATOM 750 C C . SER A 1 95 ? 4.125 -6.685 -5.512 1.00 86.62 95 SER A C 1
ATOM 752 O O . SER A 1 95 ? 4.125 -5.637 -4.866 1.00 86.62 95 SER A O 1
ATOM 754 N N . LEU A 1 96 ? 3.174 -7.609 -5.435 1.00 87.19 96 LEU A N 1
ATOM 755 C CA . LEU A 1 96 ? 1.915 -7.464 -4.727 1.00 87.19 96 LEU A CA 1
ATOM 756 C C . LEU A 1 96 ? 2.102 -7.483 -3.218 1.00 87.19 96 LEU A C 1
ATOM 758 O O . LEU A 1 96 ? 1.432 -6.745 -2.509 1.00 87.19 96 LEU A O 1
ATOM 762 N N . SER A 1 97 ? 3.060 -8.266 -2.729 1.00 88.12 97 SER A N 1
ATOM 763 C CA . SER A 1 97 ? 3.392 -8.257 -1.312 1.00 88.12 97 SER A CA 1
ATOM 764 C C . SER A 1 97 ? 3.869 -6.877 -0.874 1.00 88.12 97 SER A C 1
ATOM 766 O O . SER A 1 97 ? 3.352 -6.328 0.096 1.00 88.12 97 SER A O 1
ATOM 768 N N . LYS A 1 98 ? 4.773 -6.242 -1.630 1.00 89.06 98 LYS A N 1
ATOM 769 C CA . LYS A 1 98 ? 5.236 -4.876 -1.323 1.00 89.06 98 LYS A CA 1
ATOM 770 C C . LYS A 1 98 ? 4.092 -3.863 -1.311 1.00 89.06 98 LYS A C 1
ATOM 772 O O . LYS A 1 98 ? 4.048 -3.033 -0.412 1.00 89.06 98 LYS A O 1
ATOM 777 N N . LEU A 1 99 ? 3.153 -3.986 -2.251 1.00 89.75 99 LEU A N 1
ATOM 778 C CA . LEU A 1 99 ? 1.954 -3.149 -2.321 1.00 89.75 99 LEU A CA 1
ATOM 779 C C . LEU A 1 99 ? 1.103 -3.254 -1.045 1.00 89.75 99 LEU A C 1
ATOM 781 O O . LEU A 1 99 ? 0.703 -2.238 -0.485 1.00 89.75 99 LEU A O 1
ATOM 785 N N . VAL A 1 100 ? 0.864 -4.474 -0.555 1.00 90.12 100 VAL A N 1
ATOM 786 C CA . VAL A 1 100 ? 0.118 -4.713 0.694 1.00 90.12 100 VAL A CA 1
ATOM 787 C C . VAL A 1 100 ? 0.856 -4.117 1.891 1.00 90.12 100 VAL A C 1
ATOM 789 O O . VAL A 1 100 ? 0.250 -3.463 2.736 1.00 90.12 100 VAL A O 1
ATOM 792 N N . HIS A 1 101 ? 2.179 -4.284 1.957 1.00 89.06 101 HIS A N 1
ATOM 793 C CA . HIS A 1 101 ? 2.981 -3.687 3.025 1.00 89.06 101 HIS A CA 1
ATOM 794 C C . HIS A 1 101 ? 2.934 -2.154 2.995 1.00 89.06 101 HIS A C 1
ATOM 796 O O . HIS A 1 101 ? 2.881 -1.530 4.054 1.00 89.06 101 HIS A O 1
ATOM 802 N N . GLU A 1 102 ? 2.931 -1.546 1.808 1.00 88.38 102 GLU A N 1
ATOM 803 C CA . GLU A 1 102 ? 2.797 -0.099 1.635 1.00 88.38 102 GLU A CA 1
ATOM 804 C C . GLU A 1 102 ? 1.398 0.387 2.035 1.00 88.38 102 GLU A C 1
ATOM 806 O O . GLU A 1 102 ? 1.281 1.348 2.792 1.00 88.38 102 GLU A O 1
ATOM 811 N N . TYR A 1 103 ? 0.342 -0.339 1.657 1.00 88.38 103 TYR A N 1
ATOM 812 C CA . TYR A 1 103 ? -1.024 -0.078 2.121 1.00 88.38 103 TYR A CA 1
ATOM 813 C C . TYR A 1 103 ? -1.129 -0.105 3.655 1.00 88.38 103 TYR A C 1
ATOM 815 O O . TYR A 1 103 ? -1.628 0.840 4.269 1.00 88.38 103 TYR A O 1
ATOM 823 N N . LEU A 1 104 ? -0.593 -1.146 4.302 1.00 87.12 104 LEU A N 1
ATOM 824 C CA . LEU A 1 104 ? -0.549 -1.222 5.763 1.00 87.12 104 LEU A CA 1
ATOM 825 C C . LEU A 1 104 ? 0.306 -0.093 6.354 1.00 87.12 104 LEU A C 1
ATOM 827 O O . LEU A 1 104 ? -0.026 0.455 7.403 1.00 87.12 104 LEU A O 1
ATOM 831 N N . HIS A 1 105 ? 1.393 0.305 5.692 1.00 85.12 105 HIS A N 1
ATOM 832 C CA . HIS A 1 105 ? 2.201 1.437 6.136 1.00 85.12 105 HIS A CA 1
ATOM 833 C C . HIS A 1 105 ? 1.398 2.743 6.153 1.00 85.12 105 HIS A C 1
ATOM 835 O O . HIS A 1 105 ? 1.424 3.448 7.166 1.00 85.12 105 HIS A O 1
ATOM 841 N N . VAL A 1 106 ? 0.655 3.027 5.079 1.00 83.06 106 VAL A N 1
ATOM 842 C CA . VAL A 1 106 ? -0.255 4.180 4.986 1.00 83.06 106 VAL A CA 1
ATOM 843 C C . VAL A 1 106 ? -1.308 4.112 6.091 1.00 83.06 106 VAL A C 1
ATOM 845 O O . VAL A 1 106 ? -1.476 5.079 6.832 1.00 83.06 106 VAL A O 1
ATOM 848 N N . PHE A 1 107 ? -1.924 2.944 6.303 1.00 81.50 107 PHE A N 1
ATOM 849 C CA . PHE A 1 107 ? -2.899 2.742 7.379 1.00 81.50 107 PHE A CA 1
ATOM 850 C C . PHE A 1 107 ? -2.312 3.043 8.767 1.00 81.50 107 PHE A C 1
ATOM 852 O O . PHE A 1 107 ? -2.931 3.723 9.580 1.00 81.50 107 PHE A O 1
ATOM 859 N N . ARG A 1 108 ? -1.092 2.566 9.047 1.00 80.56 108 ARG A N 1
ATOM 860 C CA . ARG A 1 108 ? -0.412 2.790 10.332 1.00 80.56 108 ARG A CA 1
ATOM 861 C C . ARG A 1 108 ? -0.098 4.259 10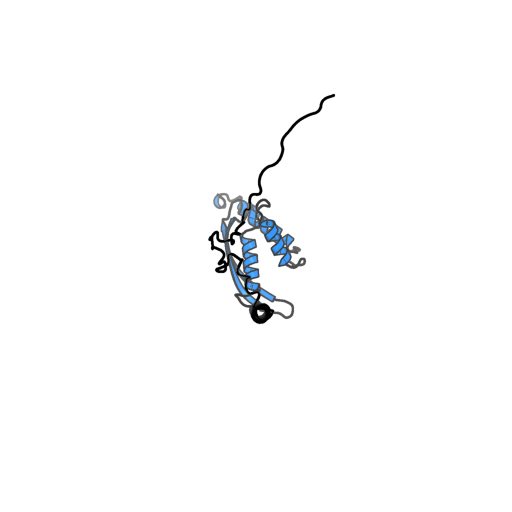.575 1.00 80.56 108 ARG A C 1
ATOM 863 O O . ARG A 1 108 ? -0.192 4.722 11.711 1.00 80.56 108 ARG A O 1
ATOM 870 N N . LYS A 1 109 ? 0.428 4.933 9.551 1.00 77.94 109 LYS A N 1
ATOM 871 C CA . LYS A 1 109 ? 0.789 6.351 9.632 1.00 77.94 109 LYS A CA 1
ATOM 872 C C . LYS A 1 109 ? -0.450 7.201 9.851 1.00 77.94 109 LYS A C 1
ATOM 874 O O . LYS A 1 109 ? -0.372 8.182 10.587 1.00 77.94 109 LYS A O 1
ATOM 879 N N . GLY A 1 110 ? -1.563 6.764 9.270 1.00 69.56 110 GLY A N 1
ATOM 880 C CA . GLY A 1 110 ? -2.792 7.514 9.278 1.00 69.56 110 GLY A CA 1
ATOM 881 C C . GLY A 1 110 ? -2.697 8.741 8.378 1.00 69.56 110 GLY A C 1
ATOM 882 O O . GLY A 1 110 ? -1.617 9.131 7.927 1.00 69.56 110 GLY A O 1
ATOM 883 N N . VAL A 1 111 ? -3.848 9.366 8.147 1.00 62.72 111 VAL A N 1
ATOM 884 C CA . VAL A 1 111 ? -3.928 10.670 7.485 1.00 62.72 111 VAL A CA 1
ATOM 885 C C . VAL A 1 111 ? -3.321 11.732 8.402 1.00 62.72 111 VAL A C 1
ATOM 887 O O . VAL A 1 111 ? -3.905 12.081 9.431 1.00 62.72 111 VAL A O 1
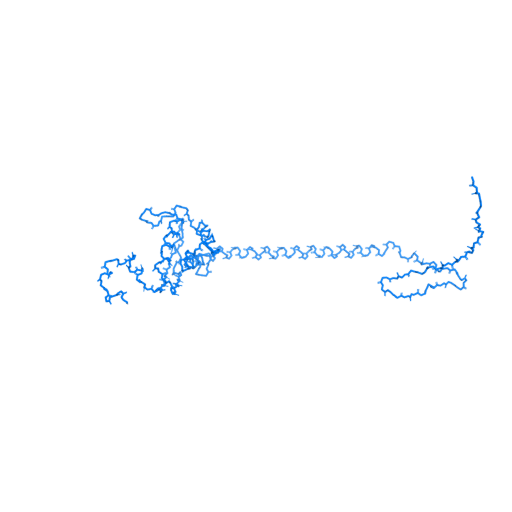ATOM 890 N N . LEU A 1 112 ? -2.123 12.209 8.061 1.00 56.84 112 LEU A N 1
ATOM 891 C CA . LEU A 1 112 ? -1.484 13.322 8.763 1.00 56.84 112 LEU A CA 1
ATOM 892 C C . LEU A 1 112 ? -2.223 14.637 8.441 1.00 56.84 112 LEU A C 1
ATOM 894 O O . LEU A 1 112 ? -2.749 14.786 7.338 1.00 56.84 112 LEU A O 1
ATOM 898 N N . PRO A 1 113 ? -2.282 15.608 9.372 1.00 52.56 113 PRO A N 1
ATOM 899 C CA . PRO A 1 113 ? -2.854 16.920 9.086 1.00 52.56 113 PRO A CA 1
ATOM 900 C C . PRO A 1 113 ? -2.152 17.586 7.895 1.00 52.56 113 PRO A C 1
ATOM 902 O O . PRO A 1 113 ? -0.930 17.510 7.772 1.00 52.56 113 PRO A O 1
ATOM 905 N N . LEU A 1 114 ? -2.941 18.278 7.066 1.00 52.38 114 LEU A N 1
ATOM 906 C CA . LEU A 1 114 ? -2.592 18.890 5.772 1.00 52.38 114 LEU A CA 1
ATOM 907 C C . LEU A 1 114 ? -1.309 19.757 5.764 1.00 52.38 114 LEU A C 1
ATOM 909 O O . LEU A 1 114 ? -0.762 20.038 4.702 1.00 52.38 114 LEU A O 1
ATOM 913 N N . GLU A 1 115 ? -0.834 20.196 6.931 1.00 51.53 115 GLU A N 1
ATOM 914 C CA . GLU A 1 115 ? 0.342 21.061 7.097 1.00 51.53 115 GLU A CA 1
ATOM 915 C C . GLU A 1 115 ? 1.682 20.323 6.955 1.00 51.53 115 GLU A C 1
ATOM 917 O O . GLU A 1 115 ? 2.714 20.949 6.718 1.00 51.53 115 GLU A O 1
ATOM 922 N N . MET A 1 116 ? 1.676 18.991 7.039 1.00 50.50 116 MET A N 1
ATOM 923 C CA . MET A 1 116 ? 2.850 18.154 6.806 1.00 50.50 116 MET A CA 1
ATOM 924 C C . MET A 1 116 ? 2.638 17.425 5.480 1.00 50.50 116 MET A C 1
ATOM 926 O O . MET A 1 116 ? 1.648 16.719 5.327 1.00 50.50 116 MET A O 1
ATOM 930 N N . ALA A 1 117 ? 3.543 17.615 4.519 1.00 50.34 117 ALA A N 1
ATOM 931 C CA . ALA A 1 117 ? 3.439 17.267 3.094 1.00 50.34 117 ALA A CA 1
ATOM 932 C C . ALA A 1 117 ? 3.203 15.774 2.712 1.00 50.34 117 ALA A C 1
ATOM 934 O O . ALA A 1 117 ? 3.499 15.391 1.589 1.00 50.34 117 ALA A O 1
ATOM 935 N N . ASP A 1 118 ? 2.653 14.942 3.598 1.00 58.56 118 ASP A N 1
ATOM 936 C CA . ASP A 1 118 ? 2.480 13.490 3.447 1.00 58.56 118 ASP A CA 1
ATOM 937 C C . ASP A 1 118 ? 1.039 13.094 3.040 1.00 58.56 118 ASP A C 1
ATOM 939 O O . ASP A 1 118 ? 0.830 12.098 2.354 1.00 58.56 118 ASP A O 1
ATOM 943 N N . ASP A 1 119 ? 0.013 13.888 3.385 1.00 61.97 119 ASP A N 1
ATOM 944 C CA . ASP A 1 119 ? -1.395 13.540 3.087 1.00 61.97 119 ASP A CA 1
ATOM 945 C C . ASP A 1 119 ? -1.693 13.514 1.576 1.00 61.97 119 ASP A C 1
ATOM 947 O O . ASP A 1 119 ? -2.412 12.654 1.059 1.00 61.97 119 ASP A O 1
ATOM 951 N N . ARG A 1 120 ? -1.095 14.447 0.827 1.00 66.00 120 ARG A N 1
ATOM 952 C CA . ARG A 1 120 ? -1.268 14.512 -0.629 1.00 66.00 120 ARG A CA 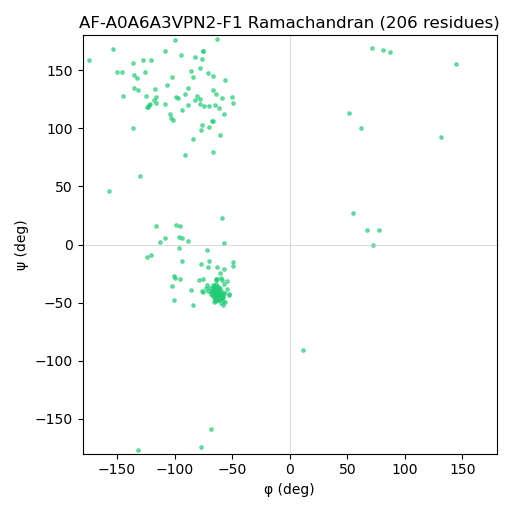1
ATOM 953 C C . ARG A 1 120 ? -0.666 13.285 -1.315 1.00 66.00 120 ARG A C 1
ATOM 955 O O . ARG A 1 120 ? -1.263 12.780 -2.265 1.00 66.00 120 ARG A O 1
ATOM 962 N N . ASP A 1 121 ? 0.450 12.788 -0.789 1.00 77.56 121 ASP A N 1
ATOM 963 C CA . ASP A 1 121 ? 1.159 11.623 -1.311 1.00 77.56 121 ASP A CA 1
ATOM 964 C C . ASP A 1 121 ? 0.432 10.323 -0.940 1.00 77.56 121 ASP A C 1
ATOM 966 O O . ASP A 1 121 ? 0.239 9.466 -1.802 1.00 77.56 121 ASP A O 1
ATOM 970 N N . GLN A 1 122 ? -0.099 10.216 0.283 1.00 79.31 122 GLN A N 1
ATOM 971 C CA . GLN A 1 122 ? -0.934 9.087 0.714 1.00 79.31 122 GLN A CA 1
ATOM 972 C C . GLN A 1 122 ? -2.228 8.971 -0.104 1.00 79.31 122 GLN A C 1
ATOM 974 O O . GLN A 1 122 ? -2.560 7.893 -0.602 1.00 79.31 122 GLN A O 1
ATOM 979 N N . ARG A 1 123 ? -2.957 10.080 -0.304 1.00 82.38 123 ARG A N 1
ATOM 980 C CA . ARG A 1 123 ? -4.178 10.081 -1.134 1.00 82.38 123 ARG A CA 1
ATOM 981 C C . ARG A 1 123 ? -3.870 9.768 -2.594 1.00 82.38 123 ARG A C 1
ATOM 983 O O . ARG A 1 123 ? -4.635 9.045 -3.232 1.00 82.38 123 ARG A O 1
ATOM 990 N N . ALA A 1 124 ? -2.774 10.305 -3.131 1.00 85.56 124 ALA A N 1
ATOM 991 C CA . ALA A 1 124 ? -2.346 10.020 -4.497 1.00 85.56 124 ALA A CA 1
ATOM 992 C C . ALA A 1 124 ? -1.961 8.544 -4.674 1.00 85.56 124 ALA A C 1
ATOM 994 O O . ALA A 1 124 ? -2.351 7.933 -5.668 1.00 85.56 124 ALA A O 1
ATOM 995 N N . PHE A 1 125 ? -1.257 7.960 -3.700 1.00 86.19 125 PHE A N 1
ATOM 996 C CA . PHE A 1 125 ? -0.949 6.532 -3.672 1.00 86.19 125 PHE A CA 1
ATOM 997 C C . PHE A 1 125 ? -2.228 5.690 -3.696 1.00 86.19 125 PHE A C 1
ATOM 999 O O . PHE A 1 125 ? -2.393 4.850 -4.577 1.00 86.19 125 PHE A O 1
ATOM 1006 N N . MET A 1 126 ? -3.172 5.969 -2.797 1.00 87.06 126 MET A N 1
ATOM 1007 C CA . MET A 1 126 ? -4.415 5.201 -2.684 1.00 87.06 126 MET A CA 1
ATOM 1008 C C . MET A 1 126 ? -5.255 5.247 -3.961 1.00 87.06 126 MET A C 1
ATOM 1010 O O . MET A 1 126 ? -5.686 4.203 -4.440 1.00 87.06 126 MET A O 1
ATOM 1014 N N . ARG A 1 127 ? -5.404 6.426 -4.581 1.00 88.88 127 ARG A N 1
ATOM 1015 C CA . ARG A 1 127 ? -6.086 6.567 -5.882 1.00 88.88 127 ARG A CA 1
ATOM 1016 C C . ARG A 1 127 ? -5.381 5.838 -7.024 1.00 88.88 127 ARG A C 1
ATOM 1018 O O . ARG A 1 127 ? -6.020 5.432 -7.981 1.00 88.88 127 ARG A O 1
ATOM 1025 N N . ARG A 1 128 ? -4.056 5.702 -6.960 1.00 88.69 128 ARG A N 1
ATOM 1026 C CA . ARG A 1 128 ? -3.279 5.006 -7.994 1.00 88.69 128 ARG A CA 1
ATOM 1027 C C . ARG A 1 128 ? -3.365 3.487 -7.859 1.00 88.69 128 ARG A C 1
ATOM 1029 O O . ARG A 1 128 ? -3.213 2.782 -8.853 1.00 88.69 128 ARG A O 1
ATOM 1036 N N . VAL A 1 129 ? -3.523 2.997 -6.633 1.00 87.62 129 VAL A N 1
ATOM 1037 C CA . VAL A 1 129 ? -3.470 1.568 -6.313 1.00 87.62 129 VAL A CA 1
ATOM 1038 C C . VAL A 1 129 ? -4.855 0.926 -6.275 1.00 87.62 129 VAL A C 1
ATOM 1040 O O . VAL A 1 129 ? -4.977 -0.258 -6.585 1.00 87.62 129 VAL A O 1
ATOM 1043 N N . MET A 1 130 ? -5.889 1.684 -5.920 1.00 88.75 130 MET A N 1
ATOM 1044 C CA . MET A 1 130 ? -7.260 1.189 -5.813 1.00 88.75 130 MET A CA 1
ATOM 1045 C C . MET A 1 130 ? -8.102 1.602 -7.016 1.00 88.75 130 MET A C 1
ATOM 1047 O O . MET A 1 130 ? -7.951 2.704 -7.535 1.00 88.75 130 MET A O 1
ATOM 1051 N N . ALA A 1 131 ? -9.010 0.718 -7.434 1.00 89.75 131 ALA A N 1
ATOM 1052 C CA . ALA A 1 131 ? -10.038 1.060 -8.411 1.00 89.75 131 ALA A CA 1
ATOM 1053 C C . ALA A 1 131 ? -11.011 2.090 -7.815 1.00 89.75 131 ALA A C 1
ATOM 1055 O O . ALA A 1 131 ? -11.313 2.033 -6.622 1.00 89.75 131 ALA A O 1
ATOM 1056 N N . GLU A 1 132 ? -11.519 3.011 -8.634 1.00 89.19 132 GLU A N 1
ATOM 1057 C CA . GLU A 1 132 ? -12.487 4.025 -8.186 1.00 89.19 132 GLU A CA 1
ATOM 1058 C C . GLU A 1 132 ? -13.804 3.380 -7.722 1.00 89.19 132 GLU A C 1
ATOM 1060 O O . GLU A 1 132 ? -14.453 3.857 -6.793 1.00 89.19 132 GLU A O 1
ATOM 1065 N N . GLU A 1 133 ? -14.146 2.233 -8.302 1.00 89.25 133 GLU A N 1
ATOM 1066 C CA . GLU A 1 133 ? -15.347 1.451 -8.021 1.00 89.25 133 GLU A CA 1
ATOM 1067 C C . GLU A 1 133 ? -15.105 0.333 -6.993 1.00 89.25 133 GLU A C 1
ATOM 1069 O O . GLU A 1 133 ? -15.896 -0.606 -6.906 1.00 89.25 133 GLU A O 1
ATOM 1074 N N . VAL A 1 134 ? -13.999 0.380 -6.234 1.00 88.50 134 VAL A N 1
ATOM 1075 C CA . VAL A 1 134 ? -13.724 -0.645 -5.217 1.00 88.50 134 VAL A CA 1
ATOM 1076 C C . VAL A 1 134 ? -14.824 -0.644 -4.154 1.00 88.50 134 VAL A C 1
ATOM 1078 O O . VAL A 1 134 ? -15.013 0.347 -3.451 1.00 88.50 134 VAL A O 1
ATOM 1081 N N . ASP A 1 135 ? -15.545 -1.757 -4.034 1.00 90.12 135 ASP A N 1
ATOM 1082 C CA . ASP A 1 135 ? -16.561 -1.947 -3.000 1.00 90.12 135 ASP A CA 1
ATOM 1083 C C . ASP A 1 135 ? -15.896 -2.335 -1.675 1.00 90.12 135 ASP A C 1
ATOM 1085 O O . ASP A 1 135 ? -15.089 -3.265 -1.601 1.00 90.12 135 ASP A O 1
ATOM 1089 N N . LEU A 1 136 ? -16.236 -1.600 -0.621 1.00 85.25 136 LEU A N 1
ATOM 1090 C CA . LEU A 1 136 ? -15.724 -1.774 0.738 1.00 85.25 136 LEU A CA 1
ATOM 1091 C C . LEU A 1 136 ? -16.792 -2.364 1.667 1.00 85.25 136 LEU A C 1
ATOM 1093 O O . LEU A 1 136 ? -16.575 -2.489 2.874 1.00 85.25 136 LEU A O 1
ATOM 1097 N N . GLY A 1 137 ? -17.944 -2.729 1.103 1.00 84.12 137 GLY A N 1
ATOM 1098 C CA . GLY A 1 137 ? -19.121 -3.183 1.817 1.00 84.12 137 GLY A CA 1
ATOM 1099 C C . GLY A 1 137 ? -19.945 -2.028 2.382 1.00 84.12 137 GLY A C 1
ATOM 1100 O O . GLY A 1 137 ? -19.522 -0.874 2.445 1.00 84.12 137 GLY A O 1
ATOM 1101 N N . TYR A 1 138 ? -21.165 -2.351 2.816 1.00 82.62 138 TYR A N 1
ATOM 1102 C CA . TYR A 1 138 ? -22.083 -1.413 3.480 1.00 82.62 138 TYR A CA 1
ATOM 1103 C C . TYR A 1 138 ? -22.384 -0.128 2.679 1.00 82.62 138 TYR A C 1
ATOM 1105 O O . TYR A 1 138 ? -22.702 0.906 3.262 1.00 82.62 138 TYR A O 1
ATOM 1113 N N . GLY A 1 139 ? -22.303 -0.191 1.344 1.00 82.00 139 GLY A N 1
ATOM 1114 C CA . GLY A 1 139 ? -22.547 0.950 0.453 1.00 82.00 139 GLY A CA 1
ATOM 1115 C C . GLY A 1 139 ? -21.386 1.945 0.364 1.00 82.00 139 GLY A C 1
ATOM 1116 O O . GLY A 1 139 ? -21.565 3.044 -0.157 1.00 82.00 139 GLY A O 1
ATOM 1117 N N . VAL A 1 140 ? -20.210 1.581 0.876 1.00 85.69 140 VAL A N 1
ATOM 1118 C CA . VAL A 1 140 ? -19.010 2.416 0.867 1.00 85.69 140 VAL A CA 1
ATOM 1119 C C . VAL A 1 140 ? -18.134 2.011 -0.320 1.00 85.69 140 VAL A C 1
ATOM 1121 O O . VAL A 1 140 ? -17.796 0.841 -0.466 1.00 85.69 140 VAL A O 1
ATOM 1124 N N . CYS A 1 141 ? -17.761 2.972 -1.168 1.00 90.38 141 CYS A N 1
ATOM 1125 C CA . CYS A 1 141 ? -17.038 2.707 -2.411 1.00 90.38 141 CYS A CA 1
ATOM 1126 C C . CYS A 1 141 ? -15.875 3.683 -2.620 1.00 90.38 141 CYS A C 1
ATOM 1128 O O . CYS A 1 141 ? -15.969 4.869 -2.288 1.00 90.38 141 CYS A O 1
ATOM 1130 N N . GLY A 1 142 ? -14.804 3.184 -3.228 1.00 89.44 142 GLY A N 1
ATOM 1131 C CA . GLY A 1 142 ? -13.719 3.992 -3.763 1.00 89.44 142 GLY A CA 1
ATOM 1132 C C . GLY A 1 142 ? -12.611 4.349 -2.764 1.00 89.44 142 GLY A C 1
ATOM 1133 O O . GLY A 1 142 ? -12.767 4.251 -1.541 1.00 89.44 142 GLY A O 1
ATOM 1134 N N . PRO A 1 143 ? -11.464 4.833 -3.274 1.00 89.19 143 PRO A N 1
ATOM 1135 C CA . PRO A 1 143 ? -10.302 5.188 -2.459 1.00 89.19 143 PRO A CA 1
ATOM 1136 C C . PRO A 1 143 ? -10.583 6.349 -1.497 1.00 89.19 143 PRO A C 1
ATOM 1138 O O . PRO A 1 143 ? -9.998 6.416 -0.416 1.00 89.19 143 PRO A O 1
ATOM 1141 N N . GLY A 1 144 ? -11.481 7.269 -1.864 1.00 87.12 144 GLY A N 1
ATOM 1142 C CA . GLY A 1 144 ? -11.853 8.404 -1.016 1.00 87.12 144 GLY A CA 1
ATOM 1143 C C . GLY A 1 144 ? -12.481 7.969 0.307 1.00 87.12 144 GLY A C 1
ATOM 1144 O O . GLY A 1 144 ? -12.135 8.513 1.356 1.00 87.12 144 GLY A O 1
ATOM 1145 N N . ALA A 1 145 ? -13.331 6.945 0.266 1.00 87.75 145 ALA A N 1
ATOM 1146 C CA . ALA A 1 145 ? -14.031 6.469 1.444 1.00 87.75 145 ALA A CA 1
ATOM 1147 C C . ALA A 1 145 ? -13.110 5.707 2.412 1.00 87.75 145 ALA A C 1
ATOM 1149 O O . ALA A 1 145 ? -13.202 5.912 3.624 1.00 87.75 145 ALA A O 1
ATOM 1150 N N . ILE A 1 146 ? -12.149 4.915 1.907 1.00 86.75 146 ILE A N 1
ATOM 1151 C CA . ILE A 1 146 ? -11.093 4.356 2.774 1.00 86.75 146 ILE A CA 1
ATOM 1152 C C . ILE A 1 146 ? -10.302 5.478 3.440 1.00 86.75 146 ILE A C 1
ATOM 1154 O O . ILE A 1 146 ? -10.022 5.400 4.634 1.00 86.75 146 ILE A O 1
ATOM 1158 N N . MET A 1 147 ? -9.930 6.520 2.692 1.00 86.00 147 MET A N 1
ATOM 1159 C CA . MET A 1 147 ? -9.137 7.614 3.256 1.00 86.00 147 MET A CA 1
ATOM 1160 C C . MET A 1 147 ? -9.873 8.347 4.377 1.00 86.00 147 MET A C 1
ATOM 1162 O O . MET A 1 147 ? -9.251 8.724 5.369 1.00 86.00 147 MET A O 1
ATOM 1166 N N . GLU A 1 148 ? -11.187 8.516 4.262 1.00 85.44 148 GLU A N 1
ATOM 1167 C CA . GLU A 1 148 ? -12.007 9.078 5.335 1.00 85.44 148 GLU A CA 1
ATOM 1168 C C . GLU A 1 148 ? -12.055 8.158 6.563 1.00 85.44 148 GLU A C 1
ATOM 1170 O O . GLU A 1 148 ? -11.847 8.615 7.689 1.00 85.44 148 GLU A O 1
ATOM 1175 N N . GLN A 1 149 ? -12.233 6.849 6.365 1.00 85.38 149 GLN A N 1
ATOM 1176 C CA . GLN A 1 149 ? -12.165 5.882 7.463 1.00 85.38 149 GLN A CA 1
ATOM 1177 C C . GLN A 1 149 ? -10.794 5.888 8.147 1.00 85.38 149 GLN A C 1
ATOM 1179 O O . GLN A 1 149 ? -10.721 5.928 9.374 1.00 85.38 149 GLN A O 1
ATOM 1184 N N . MET A 1 150 ? -9.705 5.904 7.374 1.00 84.50 150 MET A N 1
ATOM 1185 C CA . MET A 1 150 ? -8.344 6.012 7.899 1.00 84.50 150 MET A CA 1
ATOM 1186 C C . MET A 1 150 ? -8.154 7.306 8.689 1.00 84.50 150 MET A C 1
ATOM 1188 O O . MET A 1 150 ? -7.588 7.262 9.778 1.00 84.50 150 MET A O 1
ATOM 1192 N N . ALA A 1 151 ? -8.657 8.443 8.197 1.00 82.69 151 ALA A N 1
ATOM 1193 C CA . ALA A 1 151 ? -8.611 9.705 8.931 1.00 82.69 151 ALA A CA 1
ATOM 1194 C C . ALA A 1 151 ? -9.339 9.595 10.275 1.00 82.69 151 ALA A C 1
ATOM 1196 O O . ALA A 1 151 ? -8.778 9.966 11.307 1.00 82.69 151 ALA A O 1
ATOM 1197 N N . ASN A 1 152 ? -10.538 9.012 10.281 1.00 82.06 152 ASN A N 1
ATOM 1198 C CA . ASN A 1 152 ? -11.306 8.786 11.500 1.00 82.06 152 ASN A CA 1
ATOM 1199 C C . ASN A 1 152 ? -10.529 7.906 12.484 1.00 82.06 152 ASN A C 1
ATOM 1201 O O . ASN A 1 152 ? -10.330 8.320 13.628 1.00 82.06 152 ASN A O 1
ATOM 1205 N N . TYR A 1 153 ? -10.005 6.762 12.035 1.00 83.44 153 TYR A N 1
ATOM 1206 C CA . TYR A 1 153 ? -9.181 5.876 12.857 1.00 83.44 153 TYR A CA 1
ATOM 1207 C C . TYR A 1 153 ? -7.958 6.588 13.436 1.00 83.44 153 TYR A C 1
ATOM 1209 O O . TYR A 1 153 ? -7.692 6.432 14.624 1.00 83.44 153 TYR A O 1
ATOM 1217 N N . SER A 1 154 ? -7.266 7.436 12.674 1.00 80.94 154 SER A N 1
ATOM 1218 C CA . SER A 1 154 ? -6.138 8.227 13.186 1.00 80.94 154 SER A CA 1
ATOM 1219 C C . SER A 1 154 ? -6.517 9.162 14.333 1.00 80.94 154 SER A C 1
ATOM 1221 O O . SER A 1 154 ? -5.676 9.467 15.178 1.00 80.94 154 SER A O 1
ATOM 1223 N N . THR A 1 155 ? -7.767 9.639 14.383 1.00 81.88 155 THR A N 1
ATOM 1224 C CA . THR A 1 155 ? -8.191 10.575 15.436 1.00 81.88 155 THR A CA 1
ATOM 1225 C C . THR A 1 155 ? -8.400 9.909 16.791 1.00 81.88 155 THR A C 1
ATOM 1227 O O . THR A 1 155 ? -8.235 10.567 17.819 1.00 81.88 155 THR A O 1
ATOM 1230 N N . PHE A 1 156 ? -8.779 8.627 16.817 1.00 82.25 156 PHE A N 1
ATOM 1231 C CA . PHE A 1 156 ? -9.136 7.928 18.053 1.00 82.25 156 PHE A CA 1
ATOM 1232 C C . PHE A 1 156 ? -8.323 6.658 18.314 1.00 82.25 156 PHE A C 1
ATOM 1234 O O . PHE A 1 156 ? -8.372 6.147 19.428 1.00 82.25 156 PHE A O 1
ATOM 1241 N N . LEU A 1 157 ? -7.545 6.151 17.359 1.00 84.69 157 LEU A N 1
ATOM 1242 C CA . LEU A 1 157 ? -6.588 5.065 17.565 1.00 84.69 157 LEU A CA 1
ATOM 1243 C C . LEU A 1 157 ? -5.178 5.638 17.641 1.00 84.69 157 LEU A C 1
ATOM 1245 O O . LEU A 1 157 ? -4.578 6.037 16.645 1.00 84.69 157 LEU A O 1
ATOM 1249 N N . ARG A 1 158 ? -4.593 5.618 18.839 1.00 84.44 158 ARG A N 1
ATOM 1250 C CA . ARG A 1 158 ? -3.180 5.962 19.002 1.00 84.44 158 ARG A CA 1
ATOM 1251 C C . ARG A 1 158 ? -2.315 4.738 18.706 1.00 84.44 158 ARG A C 1
ATOM 1253 O O . ARG A 1 158 ? -2.031 3.939 19.599 1.00 84.44 158 ARG A O 1
ATOM 1260 N N . PHE A 1 159 ? -1.905 4.575 17.449 1.00 81.38 159 PHE A N 1
ATOM 1261 C CA . PHE A 1 159 ? -1.097 3.434 17.009 1.00 81.38 159 PHE A CA 1
ATOM 1262 C C . PHE A 1 159 ? 0.288 3.390 17.675 1.00 81.38 159 PHE A C 1
ATOM 1264 O O . PHE A 1 159 ? 1.051 4.352 17.647 1.00 81.38 159 PHE A O 1
ATOM 1271 N N . ILE A 1 160 ? 0.639 2.226 18.227 1.00 85.25 160 ILE A N 1
ATOM 1272 C CA . ILE A 1 160 ? 1.972 1.906 18.764 1.00 85.25 160 ILE A CA 1
ATOM 1273 C C . ILE A 1 160 ? 2.737 1.078 17.730 1.00 85.25 160 ILE A C 1
ATOM 1275 O O . ILE A 1 160 ? 3.886 1.370 17.384 1.00 85.25 160 ILE A O 1
ATOM 1279 N N . SER A 1 161 ? 2.090 0.045 17.188 1.00 86.62 161 SER A N 1
ATOM 1280 C CA . SER A 1 161 ? 2.635 -0.725 16.079 1.00 86.62 161 SER A CA 1
ATOM 1281 C C . SER A 1 161 ? 1.563 -1.314 15.180 1.00 86.62 161 SER A C 1
ATOM 1283 O O . SER A 1 161 ? 0.524 -1.725 15.669 1.00 86.62 161 SER A O 1
ATOM 1285 N N . LEU A 1 162 ? 1.875 -1.452 13.898 1.00 86.62 162 LEU A N 1
ATOM 1286 C CA . LEU A 1 162 ? 1.183 -2.317 12.946 1.00 86.62 162 LEU A CA 1
ATOM 1287 C C . LEU A 1 162 ? 2.257 -3.103 12.200 1.00 86.62 162 LEU A C 1
ATOM 1289 O O . LEU A 1 162 ? 3.274 -2.524 11.797 1.00 86.62 162 LEU A O 1
ATOM 1293 N N . ARG A 1 163 ? 2.048 -4.410 12.082 1.00 88.06 163 ARG A N 1
ATOM 1294 C CA . ARG A 1 163 ? 2.852 -5.336 11.287 1.00 88.06 163 ARG A CA 1
ATOM 1295 C C . ARG A 1 163 ? 1.891 -6.235 10.532 1.00 88.06 163 ARG A C 1
ATOM 1297 O O . ARG A 1 163 ? 0.957 -6.740 11.143 1.00 88.06 163 ARG A O 1
ATOM 1304 N N . GLY A 1 164 ? 2.133 -6.449 9.250 1.00 88.19 164 GLY A N 1
ATOM 1305 C CA . GLY A 1 164 ? 1.416 -7.451 8.477 1.00 88.19 164 GLY A CA 1
ATOM 1306 C C . GLY A 1 164 ? 2.380 -8.375 7.769 1.00 88.19 164 GLY A C 1
ATOM 1307 O O . GLY A 1 164 ? 3.548 -8.033 7.587 1.00 88.19 164 GLY A O 1
ATOM 1308 N N . LEU A 1 165 ? 1.876 -9.547 7.414 1.00 89.88 165 LEU A N 1
ATOM 1309 C CA . LEU A 1 165 ? 2.516 -10.462 6.486 1.00 89.88 165 LEU A CA 1
ATOM 1310 C C . LEU A 1 165 ? 1.483 -10.933 5.474 1.00 89.88 165 LEU A C 1
ATOM 1312 O O . LEU A 1 165 ? 0.323 -11.151 5.823 1.00 89.88 165 LEU A O 1
ATOM 1316 N N . VAL A 1 166 ? 1.915 -11.101 4.230 1.00 90.31 166 VAL A N 1
ATOM 1317 C CA . VAL A 1 166 ? 1.107 -11.775 3.218 1.00 90.31 166 VAL A CA 1
ATOM 1318 C C . VAL A 1 166 ? 1.205 -13.274 3.469 1.00 90.31 166 VAL A C 1
ATOM 1320 O O . VAL A 1 166 ? 2.301 -13.827 3.497 1.00 90.31 166 VAL A O 1
ATOM 1323 N N . ASP A 1 167 ? 0.059 -13.904 3.701 1.00 88.81 167 ASP A N 1
ATOM 1324 C CA . ASP A 1 167 ? -0.063 -15.329 4.002 1.00 88.81 167 ASP A CA 1
ATOM 1325 C C . ASP A 1 167 ? -0.076 -16.139 2.705 1.00 88.81 167 ASP A C 1
ATOM 1327 O O . ASP A 1 167 ? 0.717 -17.060 2.527 1.00 88.81 167 ASP A O 1
ATOM 1331 N N . THR A 1 168 ? -0.949 -15.763 1.764 1.00 89.56 168 THR A N 1
ATOM 1332 C CA . THR A 1 168 ? -1.087 -16.445 0.472 1.00 89.56 168 THR A CA 1
ATOM 1333 C C . THR A 1 168 ? -1.444 -15.472 -0.648 1.00 89.56 168 THR A C 1
ATOM 1335 O O . THR A 1 168 ? -2.125 -14.467 -0.436 1.00 89.56 168 THR A O 1
ATOM 1338 N N . ILE A 1 169 ? -0.975 -15.783 -1.858 1.00 90.38 169 ILE A N 1
ATOM 1339 C CA . ILE A 1 169 ? -1.349 -15.098 -3.097 1.00 90.38 169 ILE A CA 1
ATOM 1340 C C . ILE A 1 169 ? -1.887 -16.165 -4.046 1.00 90.38 169 ILE A C 1
ATOM 1342 O O . ILE A 1 169 ? -1.167 -17.096 -4.406 1.00 90.38 169 ILE A O 1
ATOM 1346 N N . VAL A 1 170 ? -3.150 -16.034 -4.440 1.00 89.00 170 VAL A N 1
ATOM 1347 C CA . VAL A 1 170 ? -3.835 -16.957 -5.347 1.00 89.00 170 VAL A CA 1
ATOM 1348 C C . VAL A 1 170 ? -4.207 -16.200 -6.611 1.00 89.00 170 VAL A C 1
ATOM 1350 O O . VAL A 1 170 ? -4.912 -15.195 -6.564 1.00 89.00 170 VAL A O 1
ATOM 1353 N N . VAL A 1 171 ? -3.716 -16.675 -7.751 1.00 87.81 171 VAL A N 1
ATOM 1354 C CA . VAL A 1 171 ? -4.071 -16.127 -9.063 1.00 87.81 171 VAL A CA 1
ATOM 1355 C C . VAL A 1 171 ? -5.315 -16.859 -9.562 1.00 87.81 171 VAL A C 1
ATOM 1357 O O . VAL A 1 171 ? -5.294 -18.081 -9.694 1.00 87.81 171 VAL A O 1
ATOM 1360 N N . ALA A 1 172 ? -6.391 -16.114 -9.797 1.00 87.31 172 ALA A N 1
ATOM 1361 C CA . ALA A 1 172 ? -7.599 -16.569 -10.477 1.00 87.31 172 ALA A CA 1
ATOM 1362 C C . ALA A 1 172 ? -7.576 -16.105 -11.947 1.00 87.31 172 ALA A C 1
ATOM 1364 O O . ALA A 1 172 ? -6.664 -15.386 -12.351 1.00 87.31 172 ALA A O 1
ATOM 1365 N N . GLU A 1 173 ? -8.568 -16.510 -12.747 1.00 86.50 173 GLU A N 1
ATOM 1366 C CA . GLU A 1 173 ? -8.628 -16.168 -14.181 1.00 86.50 173 GLU A CA 1
ATOM 1367 C C . GLU A 1 173 ? -8.625 -14.649 -14.419 1.00 86.50 173 GLU A C 1
ATOM 1369 O O . GLU A 1 173 ? -7.787 -14.155 -15.170 1.00 86.50 173 GLU A O 1
ATOM 1374 N N . ASP A 1 174 ? -9.474 -13.910 -13.698 1.00 88.88 174 ASP A N 1
ATOM 1375 C CA . ASP A 1 174 ? -9.646 -12.460 -13.884 1.00 88.88 174 ASP A CA 1
ATOM 1376 C C . ASP A 1 174 ? -9.159 -11.615 -12.695 1.00 88.88 174 ASP A C 1
ATOM 1378 O O . ASP A 1 174 ? -9.311 -10.392 -12.676 1.00 88.88 174 ASP A O 1
ATOM 1382 N N . SER A 1 175 ? -8.597 -12.238 -11.655 1.00 87.38 175 SER A N 1
ATOM 1383 C CA . SER A 1 175 ? -8.216 -11.521 -10.434 1.00 87.38 175 SER A CA 1
ATOM 1384 C C . SER A 1 175 ? -7.075 -12.184 -9.672 1.00 87.38 175 SER A C 1
ATOM 1386 O O . SER A 1 175 ? -6.681 -13.318 -9.932 1.00 87.38 175 SER A O 1
ATOM 1388 N N . VAL A 1 176 ? -6.522 -11.455 -8.705 1.00 89.69 176 VAL A N 1
ATOM 1389 C CA . VAL A 1 176 ? -5.540 -11.992 -7.764 1.00 89.69 176 VAL A CA 1
ATOM 1390 C C . VAL A 1 176 ? -6.078 -11.793 -6.361 1.00 89.69 176 VAL A C 1
ATOM 1392 O O . VAL A 1 176 ? -6.317 -10.664 -5.938 1.00 89.69 176 VAL A O 1
ATOM 1395 N N . LEU A 1 177 ? -6.246 -12.895 -5.643 1.00 91.19 177 LEU A N 1
ATOM 1396 C CA . LEU A 1 177 ? -6.644 -12.901 -4.248 1.00 91.19 177 LEU A CA 1
ATOM 1397 C C . LEU A 1 177 ? -5.386 -12.882 -3.387 1.00 91.19 177 LEU A C 1
ATOM 1399 O O . LEU A 1 177 ? -4.467 -13.679 -3.586 1.00 91.19 177 LEU A O 1
ATOM 1403 N N . ILE A 1 178 ? -5.344 -11.964 -2.430 1.00 90.94 178 ILE A N 1
ATOM 1404 C CA . ILE A 1 178 ? -4.248 -11.858 -1.474 1.00 90.94 178 ILE A CA 1
ATOM 1405 C C . ILE A 1 178 ? -4.844 -12.007 -0.084 1.00 90.94 178 ILE A C 1
ATOM 1407 O O . ILE A 1 178 ? -5.711 -11.230 0.301 1.00 90.94 178 ILE A O 1
ATOM 1411 N N . SER A 1 179 ? -4.375 -13.004 0.659 1.00 92.38 179 SER A N 1
ATOM 1412 C CA . SER A 1 179 ? -4.682 -13.145 2.077 1.00 92.38 179 SER A CA 1
ATOM 1413 C C . SER A 1 179 ? -3.517 -12.590 2.878 1.00 92.38 179 SER A C 1
ATOM 1415 O O . SER A 1 179 ? -2.378 -13.022 2.690 1.00 92.38 179 SER A O 1
ATOM 1417 N N . ASP A 1 180 ? -3.790 -11.680 3.804 1.00 91.50 180 ASP A N 1
ATOM 1418 C CA . ASP A 1 180 ? -2.808 -11.146 4.738 1.00 91.50 180 ASP A CA 1
ATOM 1419 C C . ASP A 1 180 ? -3.211 -11.406 6.195 1.00 91.50 180 ASP A C 1
ATOM 1421 O O . ASP A 1 180 ? -4.360 -11.693 6.531 1.00 91.50 180 ASP A O 1
ATOM 1425 N N . LYS A 1 181 ? -2.215 -11.369 7.078 1.00 93.31 181 LYS A N 1
ATOM 1426 C CA . LYS A 1 181 ? -2.392 -11.406 8.529 1.00 93.31 181 LYS A CA 1
ATOM 1427 C C . LYS A 1 181 ? -1.735 -10.167 9.101 1.00 93.31 181 LYS A C 1
ATOM 1429 O O . LYS A 1 181 ? -0.522 -9.996 8.971 1.00 93.31 181 LYS A O 1
ATOM 1434 N N . ALA A 1 182 ? -2.531 -9.319 9.744 1.00 90.38 182 ALA A N 1
ATOM 1435 C CA . ALA A 1 182 ? -2.067 -8.082 10.352 1.00 90.38 182 ALA A CA 1
ATOM 1436 C C . ALA A 1 182 ? -2.263 -8.093 11.873 1.00 90.38 182 ALA A C 1
ATOM 1438 O O . ALA A 1 182 ? -3.328 -8.425 12.387 1.00 90.38 182 ALA A O 1
ATOM 1439 N N . TRP A 1 183 ? -1.226 -7.673 12.595 1.00 91.69 183 TRP A N 1
ATOM 1440 C CA . TRP A 1 183 ? -1.249 -7.432 14.031 1.00 91.69 183 TRP A CA 1
ATOM 1441 C C . TRP A 1 183 ? -0.994 -5.960 14.293 1.00 91.69 183 TRP A C 1
ATOM 1443 O O . TRP A 1 183 ? 0.030 -5.404 13.879 1.00 91.69 183 TRP A O 1
ATOM 1453 N N . PHE A 1 184 ? -1.888 -5.337 15.049 1.00 88.69 184 PHE A N 1
ATOM 1454 C CA . PHE A 1 184 ? -1.706 -3.977 15.518 1.00 88.69 184 PHE A CA 1
ATOM 1455 C C . PHE A 1 184 ? -1.834 -3.881 17.029 1.00 88.69 184 PHE A C 1
ATOM 1457 O O . PHE A 1 184 ? -2.549 -4.632 17.686 1.00 88.69 184 PHE A O 1
ATOM 1464 N N . ARG A 1 185 ? -1.088 -2.929 17.575 1.00 89.31 185 ARG A N 1
ATOM 1465 C CA . ARG A 1 185 ? -1.128 -2.508 18.965 1.00 89.31 185 ARG A CA 1
ATOM 1466 C C . ARG A 1 185 ? -1.379 -1.014 18.955 1.00 89.31 185 ARG A C 1
ATOM 1468 O O . ARG A 1 185 ? -0.651 -0.269 18.297 1.00 89.31 185 ARG A O 1
ATOM 1475 N N . PHE A 1 186 ? -2.379 -0.585 19.698 1.00 88.00 186 PHE A N 1
ATOM 1476 C CA . PHE A 1 186 ? -2.720 0.815 19.882 1.00 88.00 186 PHE A CA 1
ATOM 1477 C C . PHE A 1 186 ? -3.019 1.061 21.355 1.00 88.00 186 PHE A C 1
ATOM 1479 O O . 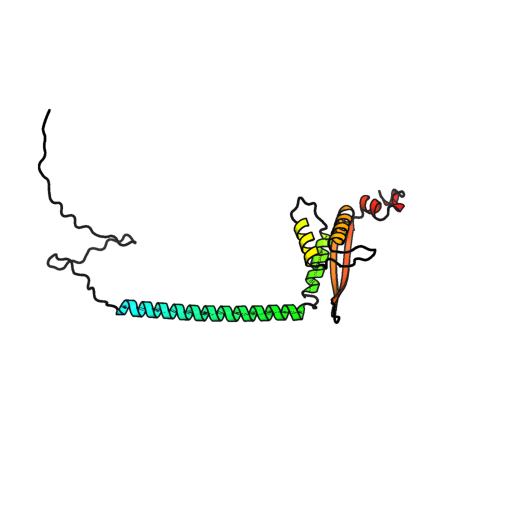PHE A 1 186 ? -3.341 0.133 22.098 1.00 88.00 186 PHE A O 1
ATOM 1486 N N . GLN A 1 187 ? -2.861 2.305 21.782 1.00 87.62 187 GLN A N 1
ATOM 1487 C CA . GLN A 1 187 ? -3.305 2.728 23.096 1.00 87.62 187 GLN A CA 1
ATOM 1488 C C . GLN A 1 187 ? -4.800 3.039 23.026 1.00 87.62 187 GLN A C 1
ATOM 1490 O O . GLN A 1 187 ? -5.223 3.868 22.220 1.00 87.62 187 GLN A O 1
ATOM 1495 N N . VAL A 1 188 ? -5.579 2.391 23.891 1.00 87.44 188 VAL A N 1
ATOM 1496 C CA . VAL A 1 188 ? -6.975 2.761 24.129 1.00 87.44 188 VAL A CA 1
ATOM 1497 C C . VAL A 1 188 ? -6.971 4.042 24.955 1.00 87.44 188 VAL A C 1
ATOM 1499 O O . VAL A 1 188 ? -6.406 4.090 26.045 1.00 87.44 188 VAL A O 1
ATOM 1502 N N . THR A 1 189 ? -7.549 5.097 24.399 1.00 87.44 189 THR A N 1
ATOM 1503 C CA . THR A 1 189 ? -7.731 6.388 25.067 1.00 87.44 189 THR A CA 1
ATOM 1504 C C . THR A 1 189 ? -9.203 6.584 25.408 1.00 87.44 189 THR A C 1
ATOM 1506 O O . THR A 1 189 ? -10.065 5.905 24.847 1.00 87.44 189 THR A O 1
ATOM 1509 N N . ARG A 1 190 ? -9.517 7.565 26.259 1.00 87.19 190 ARG A N 1
ATOM 1510 C CA . ARG A 1 190 ? -10.910 7.957 26.517 1.00 87.19 190 ARG A CA 1
ATOM 1511 C C . ARG A 1 190 ? -11.673 8.255 25.219 1.00 87.19 190 ARG A C 1
ATOM 1513 O O . ARG A 1 190 ? -12.764 7.734 25.027 1.00 87.19 190 ARG A O 1
ATOM 1520 N N . ARG A 1 191 ? -11.045 8.973 24.280 1.00 87.31 191 ARG A N 1
ATOM 1521 C CA . ARG A 1 191 ? -11.599 9.252 22.944 1.00 87.31 191 ARG A CA 1
ATOM 1522 C C . ARG A 1 191 ? -11.876 7.978 22.138 1.00 87.31 191 ARG A C 1
ATOM 1524 O O . ARG A 1 191 ? -12.865 7.900 21.422 1.00 87.31 191 ARG A O 1
ATOM 1531 N N . THR A 1 192 ? -11.020 6.963 22.253 1.00 88.19 192 THR A N 1
ATOM 1532 C CA . THR A 1 192 ? -11.256 5.648 21.633 1.00 88.19 192 THR A CA 1
ATOM 1533 C C . THR A 1 192 ? -12.533 5.009 22.170 1.00 88.19 192 THR A C 1
ATOM 1535 O O . THR A 1 192 ? -13.326 4.483 21.398 1.00 88.19 192 THR A O 1
ATOM 1538 N N . ILE A 1 193 ? -12.735 5.069 23.486 1.00 88.31 193 ILE A N 1
ATOM 1539 C CA . ILE A 1 193 ? -13.912 4.510 24.155 1.00 88.31 193 ILE A CA 1
ATOM 1540 C C . ILE A 1 193 ? -15.166 5.298 23.767 1.00 88.31 193 ILE A C 1
ATOM 1542 O O . ILE A 1 193 ? -16.163 4.687 23.402 1.00 88.31 193 ILE A O 1
ATOM 1546 N N . GLU A 1 194 ? -15.089 6.631 23.745 1.00 88.31 194 GLU A N 1
ATOM 1547 C CA . GLU A 1 194 ? -16.164 7.517 23.272 1.00 88.31 194 GLU A CA 1
ATOM 1548 C C . GLU A 1 194 ? -16.653 7.158 21.868 1.00 88.31 194 GLU A C 1
ATOM 1550 O O . GLU A 1 194 ? -17.859 7.119 21.631 1.00 88.31 194 GLU A O 1
ATOM 1555 N N . MET A 1 195 ? -15.732 6.844 20.955 1.00 86.69 195 MET A N 1
ATOM 1556 C CA . MET A 1 195 ? -16.066 6.569 19.557 1.00 86.69 195 MET A CA 1
ATOM 1557 C C . MET A 1 195 ? -16.462 5.111 19.292 1.00 86.69 195 MET A C 1
ATOM 1559 O O . MET A 1 195 ? -17.350 4.862 18.482 1.00 86.69 195 MET A O 1
ATOM 1563 N N . VAL A 1 196 ? -15.795 4.140 19.928 1.00 86.62 196 VAL A N 1
ATOM 1564 C CA . VAL A 1 196 ? -15.931 2.707 19.589 1.00 86.62 196 VAL A CA 1
ATOM 1565 C C . VAL A 1 196 ? -16.825 1.957 20.578 1.00 86.62 196 VAL A C 1
ATOM 1567 O O . VAL A 1 196 ? -17.575 1.066 20.184 1.00 86.62 196 VAL A O 1
ATOM 1570 N N . PHE A 1 197 ? -16.781 2.319 21.861 1.00 87.06 197 PHE A N 1
ATOM 1571 C CA . PHE A 1 197 ? -17.523 1.644 22.929 1.00 87.06 197 PHE A CA 1
ATOM 1572 C C . PHE A 1 197 ? -18.297 2.655 23.792 1.00 87.06 197 PHE A C 1
ATOM 1574 O O . PHE A 1 197 ? -18.105 2.713 25.008 1.00 87.06 197 PHE A O 1
ATOM 1581 N N . PRO A 1 198 ? -19.209 3.453 23.207 1.00 86.44 198 PRO A N 1
ATOM 1582 C CA . PRO A 1 198 ? -19.857 4.549 23.926 1.00 86.44 198 PRO A CA 1
ATOM 1583 C C . PRO A 1 198 ? -20.655 4.091 25.156 1.00 86.44 198 PRO A C 1
ATOM 1585 O O . PRO A 1 198 ? -20.833 4.837 26.112 1.00 86.44 198 PRO A O 1
ATOM 1588 N N . HIS A 1 199 ? -21.105 2.838 25.167 1.00 87.44 199 HIS A N 1
ATOM 1589 C CA . HIS A 1 199 ? -21.912 2.254 26.235 1.00 87.44 199 HIS A CA 1
ATOM 1590 C C . HIS A 1 199 ? -21.144 2.000 27.545 1.00 87.44 199 HIS A C 1
ATOM 1592 O O . HIS A 1 199 ? -21.783 1.869 28.586 1.00 87.44 199 HIS A O 1
ATOM 1598 N N . ILE A 1 200 ? -19.804 1.940 27.532 1.00 86.38 200 ILE A N 1
ATOM 1599 C CA . ILE A 1 200 ? -19.008 1.724 28.758 1.00 86.38 200 ILE A CA 1
ATOM 1600 C C . ILE A 1 200 ? -18.490 3.020 29.391 1.00 86.38 200 ILE A C 1
ATOM 1602 O O . ILE A 1 200 ? -17.912 2.967 30.471 1.00 86.38 200 ILE A O 1
ATOM 1606 N N . LEU A 1 201 ? -18.729 4.183 28.775 1.00 83.44 201 LEU A N 1
ATOM 1607 C CA . LEU A 1 201 ? -18.312 5.492 29.304 1.00 83.44 201 LEU A CA 1
ATOM 1608 C C . LEU A 1 201 ? -18.845 5.796 30.703 1.00 83.44 201 LEU A C 1
ATOM 1610 O O . LEU A 1 201 ? -18.162 6.457 31.478 1.00 83.44 201 LEU A O 1
ATOM 1614 N N . GLY A 1 202 ? -20.055 5.326 31.017 1.00 79.88 202 GLY A N 1
ATOM 1615 C CA . GLY A 1 202 ? -20.666 5.513 32.335 1.00 79.88 202 GLY A CA 1
ATOM 1616 C C . GLY A 1 202 ? -19.994 4.699 33.444 1.00 79.88 202 GLY A C 1
ATOM 1617 O O . GLY A 1 202 ? -20.205 4.974 34.621 1.00 79.88 202 GLY A O 1
ATOM 1618 N N . ASN A 1 203 ? -19.165 3.715 33.089 1.00 84.00 203 ASN A N 1
ATOM 1619 C CA . ASN A 1 203 ? -18.406 2.916 34.041 1.00 84.00 203 ASN A CA 1
ATOM 1620 C C . ASN A 1 203 ? -17.042 3.566 34.275 1.00 84.00 203 ASN A C 1
ATOM 1622 O O . ASN A 1 203 ? -16.032 3.102 33.751 1.00 84.00 203 ASN A O 1
ATOM 1626 N N . GLU A 1 204 ? -17.004 4.641 35.064 1.00 76.88 204 GLU A N 1
ATOM 1627 C CA . GLU A 1 204 ? -15.787 5.448 35.261 1.00 76.88 204 GLU A CA 1
ATOM 1628 C C . GLU A 1 204 ? -14.573 4.628 35.725 1.00 76.88 204 GLU A C 1
ATOM 1630 O O . GLU A 1 204 ? -13.452 4.904 35.309 1.00 76.88 204 GLU A O 1
ATOM 1635 N N . TRP A 1 205 ? -14.785 3.554 36.489 1.00 78.75 205 TRP A N 1
ATOM 1636 C CA . TRP A 1 205 ? -13.725 2.639 36.928 1.00 78.75 205 TRP A CA 1
ATOM 1637 C C . TRP A 1 205 ? -13.008 1.890 35.783 1.00 78.75 205 TRP A C 1
ATOM 1639 O O . TRP A 1 205 ? -11.903 1.397 35.990 1.00 78.75 205 TRP A O 1
ATOM 1649 N N . LEU A 1 206 ? -13.608 1.801 34.589 1.00 71.94 206 LEU A N 1
ATOM 1650 C CA . LEU A 1 206 ? -13.010 1.211 33.379 1.00 71.94 206 LEU A CA 1
ATOM 1651 C C . LEU A 1 206 ? -12.309 2.243 32.481 1.00 71.94 206 LEU A C 1
ATOM 1653 O O . LEU A 1 206 ? -11.597 1.855 31.555 1.00 71.94 206 LEU A O 1
ATOM 1657 N N . VAL A 1 207 ? -12.558 3.537 32.702 1.00 70.88 207 VAL A N 1
ATOM 1658 C CA . VAL A 1 207 ? -12.215 4.629 31.769 1.00 70.88 207 VAL A CA 1
ATOM 1659 C C . VAL A 1 207 ? -11.272 5.670 32.402 1.00 70.88 207 VAL A C 1
ATOM 1661 O O . VAL A 1 207 ? -10.781 6.548 31.689 1.00 70.88 207 VAL A O 1
ATOM 1664 N N . ALA A 1 208 ? -11.037 5.586 33.718 1.00 60.62 208 ALA A N 1
ATOM 1665 C CA . ALA A 1 208 ? -10.171 6.476 34.499 1.00 60.62 208 ALA A CA 1
ATOM 1666 C C . ALA A 1 208 ? -8.673 6.321 34.189 1.00 60.62 208 ALA A C 1
ATOM 1668 O O . ALA A 1 208 ? -8.202 5.173 34.017 1.00 60.62 208 ALA A O 1
#

Radius of gyration: 41.44 Å; Cα contacts (8 Å, |Δi|>4): 163; chains: 1; bounding box: 98×102×82 Å

Foldseek 3Di:
DDDDDDDDDDDDDDDDDDDDDPVRDDDDQDPDPVRHGDPDPPPDPPVVVVVVVVVVVVVVVVVVVVVVVVVVVVVVVVVVVVVCQVVCCFPQPHVVVVLVVVVQVCLLVFQDPPVDPCNVVSLVSLQVSDDQQDDPDPPQGGSVRVNVVSNVCVVQWAWPDKDKGWPHWDDDPVDIDTDMDMDTDTDHALSNCVVPPVPCNVVVVVHD

pLDDT: mean 75.31, std 18.6, range [29.66, 97.62]

Sequence (208 aa):
MATPASGAPDQAHREGQAYADEAGRWRPRKLKKDGTPRKSRRGWGPYRTVPNERSAAFNLTLDVQNLQQTVRNLTALRDILHTKTLVQRHSPEGSLSKLVHEYLHVFRKGVLPLEMADDRDQRAFMRRVMAEEVDLGYGVCGPGAIMEQMANYSTFLRFISLRGLVDTIVVAEDSVLISDKAWFRFQVTRRTIEMVFPHILGNEWLVA

Nearest PDB structures (foldseek):
  8ftf-assembly1_A  TM=5.972E-01  e=5.180E+00  Salmonella enterica subsp. enterica serovar Typhimurium
  7aeb-assembly1_S  TM=3.364E-01  e=9.052E-01  Algoriphagus machipongonensis
  4ilm-assembly4_N-3  TM=4.130E-01  e=2.896E+00  Saccharolobus solfataricus P2
  8khq-assembly1_A  TM=3.145E-01  e=3.296E+00  Hydrogenimonas thermophila

Organism: NCBI:txid53985

Secondary structure (DSSP, 8-state):
---------------------TT-------B-TTSSB--------TTTHHHHHHHHHHHHHHHHHHHHHHHHHHHHHHHHHHHHHHHTTTSTTSHHHHHHHHHHHHHHH----TTSTTHHHHHHHHHHHS-TT-B-STT-BHHHHHHHHHHHHHHH-EEEEEEEEEEEEEE-SS-EEEEEEEEEEEE--HHHHHHH-GGGTT-HHHH-

Solvent-accessible surface area (backbone atoms only — not comparable to full-atom values): 12895 Å² total; per-residue (Å²): 136,81,86,88,88,86,83,83,86,83,80,93,77,90,78,87,83,82,84,81,53,103,80,78,64,91,73,85,81,69,56,44,99,82,74,45,77,54,74,75,78,91,72,78,64,73,76,60,55,51,57,51,50,49,49,50,53,49,50,51,50,51,50,52,52,51,50,52,50,50,52,52,51,52,49,52,50,49,51,52,52,51,53,49,48,65,71,35,26,70,37,84,91,11,61,54,37,52,51,53,54,49,52,51,47,50,60,60,69,26,61,50,64,83,89,47,89,53,34,69,53,53,53,52,48,40,55,71,76,42,53,70,80,38,76,73,56,98,89,41,53,20,42,68,50,54,51,50,52,38,36,54,45,47,75,36,46,48,69,75,47,70,51,71,46,74,74,47,64,48,81,54,99,92,50,73,50,72,45,70,51,75,50,73,44,58,52,86,41,66,61,27,36,60,74,76,44,55,86,55,65,82,43,51,93,81,66,113

InterPro domains:
  IPR059861 BZIP transcription factor, 1 C-terminal domain [PF27643] (98-156)